Protein AF-0000000081550393 (afdb_homodimer)

Structure (mmCIF, N/CA/C/O backbone):
data_AF-0000000081550393-model_v1
#
loop_
_entity.id
_entity.type
_entity.pdbx_description
1 polymer 'Uncharacterized protein'
#
loop_
_atom_site.group_PDB
_atom_site.id
_atom_site.type_symbol
_atom_site.label_atom_id
_atom_site.label_alt_id
_atom_site.label_comp_id
_atom_site.label_asym_id
_atom_site.label_entity_id
_atom_site.label_seq_id
_atom_site.pdbx_PDB_ins_code
_atom_site.Cartn_x
_atom_site.Cartn_y
_atom_site.Cartn_z
_atom_site.occupancy
_atom_site.B_iso_or_equiv
_atom_site.auth_seq_id
_atom_site.auth_comp_id
_atom_site.auth_asym_id
_atom_site.auth_atom_id
_atom_site.pdbx_PDB_model_num
ATOM 1 N N . MET A 1 1 ? -12.594 13.969 -4.098 1 79.31 1 MET A N 1
ATOM 2 C CA . MET A 1 1 ? -12.297 13.375 -2.797 1 79.31 1 MET A CA 1
ATOM 3 C C . MET A 1 1 ? -10.969 12.625 -2.83 1 79.31 1 MET A C 1
ATOM 5 O O . MET A 1 1 ? -10.695 11.883 -3.773 1 79.31 1 MET A O 1
ATOM 9 N N . TYR A 1 2 ? -10.008 12.852 -1.873 1 85.62 2 TYR A N 1
ATOM 10 C CA . TYR A 1 2 ? -8.758 12.109 -1.771 1 85.62 2 TYR A CA 1
ATOM 11 C C . TYR A 1 2 ? -9.008 10.672 -1.354 1 85.62 2 TYR A C 1
ATOM 13 O O . TYR A 1 2 ? -9.906 10.391 -0.559 1 85.62 2 TYR A O 1
ATOM 21 N N . PRO A 1 3 ? -8.258 9.82 -1.904 1 94.06 3 PRO A N 1
ATOM 22 C CA . PRO A 1 3 ? -8.445 8.414 -1.538 1 94.06 3 PRO A CA 1
ATOM 23 C C . PRO A 1 3 ? -8.266 8.164 -0.043 1 94.06 3 PRO A C 1
ATOM 25 O O . PRO A 1 3 ? -7.402 8.789 0.59 1 94.06 3 PRO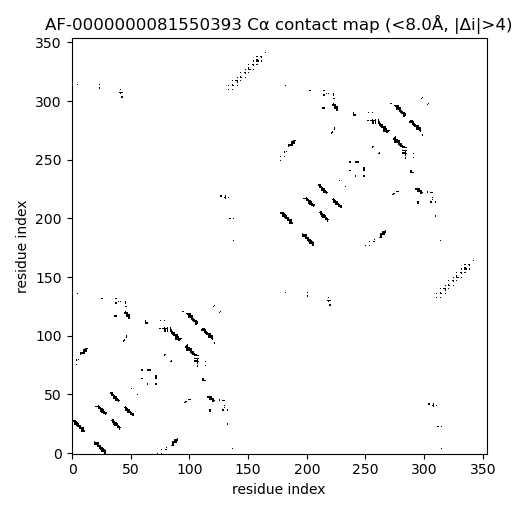 A O 1
ATOM 28 N N . ILE A 1 4 ? -9.094 7.293 0.451 1 96.62 4 ILE A N 1
ATOM 29 C CA . ILE A 1 4 ? -9.047 6.91 1.857 1 96.62 4 ILE A CA 1
ATOM 30 C C . ILE A 1 4 ? -8.742 5.418 1.975 1 96.62 4 ILE A C 1
ATOM 32 O O . ILE A 1 4 ? -9.414 4.59 1.359 1 96.62 4 ILE A O 1
ATOM 36 N N . PHE A 1 5 ? -7.711 5.145 2.742 1 98.06 5 PHE A N 1
ATOM 37 C CA . PHE A 1 5 ? -7.402 3.76 3.084 1 98.06 5 PHE A CA 1
ATOM 38 C C . PHE A 1 5 ? -7.57 3.521 4.578 1 98.06 5 PHE A C 1
ATOM 40 O O . PHE A 1 5 ? -7.219 4.379 5.395 1 98.06 5 PHE A O 1
ATOM 47 N N . GLY A 1 6 ? -8.133 2.418 4.91 1 97.75 6 GLY A N 1
ATOM 48 C CA . GLY A 1 6 ? -8.25 2.059 6.316 1 97.75 6 GLY A CA 1
ATOM 49 C C . GLY A 1 6 ? -8.164 0.563 6.559 1 97.75 6 GLY A C 1
ATOM 50 O O . GLY A 1 6 ? -8.289 -0.232 5.629 1 97.75 6 GLY A O 1
ATOM 51 N N . LYS A 1 7 ? -7.789 0.218 7.719 1 97.44 7 LYS A N 1
ATOM 52 C CA . LYS A 1 7 ? -7.789 -1.166 8.18 1 97.44 7 LYS A CA 1
ATOM 53 C C . LYS A 1 7 ? -8.891 -1.398 9.219 1 97.44 7 LYS A C 1
ATOM 55 O O . LYS A 1 7 ? -9.117 -0.558 10.086 1 97.44 7 LYS A O 1
ATOM 60 N N . VAL A 1 8 ? -9.547 -2.527 9.086 1 96.44 8 VAL A N 1
ATOM 61 C CA . VAL A 1 8 ? -10.672 -2.793 9.977 1 96.44 8 VAL A CA 1
ATOM 62 C C . VAL A 1 8 ? -10.758 -4.289 10.266 1 96.44 8 VAL A C 1
ATOM 64 O O . VAL A 1 8 ? -10.438 -5.113 9.406 1 96.44 8 VAL A O 1
ATOM 67 N N . MET A 1 9 ? -11.078 -4.578 11.5 1 94.19 9 MET A N 1
ATOM 68 C CA . MET A 1 9 ? -11.414 -5.957 11.844 1 94.19 9 MET A CA 1
ATOM 69 C C . MET A 1 9 ? -12.891 -6.238 11.609 1 94.19 9 MET A C 1
ATOM 71 O O . MET A 1 9 ? -13.75 -5.672 12.281 1 94.19 9 MET A O 1
ATOM 75 N N . ALA A 1 10 ? -13.156 -7.094 10.68 1 94.44 10 ALA A N 1
ATOM 76 C CA . ALA A 1 10 ? -14.539 -7.395 10.32 1 94.44 10 ALA A CA 1
ATOM 77 C C . ALA A 1 10 ? -15.219 -8.219 11.406 1 94.44 10 ALA A C 1
ATOM 79 O O . ALA A 1 10 ? -14.555 -8.93 12.164 1 94.44 10 ALA A O 1
ATOM 80 N N . GLU A 1 11 ? -16.484 -8.023 11.469 1 92.75 11 GLU A N 1
ATOM 81 C CA . GLU A 1 11 ? -17.328 -8.82 12.352 1 92.75 11 GLU A CA 1
ATOM 82 C C . GLU A 1 11 ? -18.469 -9.484 11.57 1 92.75 11 GLU A C 1
ATOM 84 O O . GLU A 1 11 ? -18.891 -8.977 10.531 1 92.75 11 GLU A O 1
ATOM 89 N N . TRP A 1 12 ? -18.859 -10.656 12.109 1 92.5 12 TRP A N 1
ATOM 90 C CA . TRP A 1 12 ? -20.031 -11.297 11.547 1 92.5 12 TRP A CA 1
ATOM 91 C C . TRP A 1 12 ? -21.312 -10.719 12.148 1 92.5 12 TRP A C 1
ATOM 93 O O . TRP A 1 12 ? -21.375 -10.43 13.344 1 92.5 12 TRP A O 1
ATOM 103 N N . SER A 1 13 ? -22.234 -10.641 11.234 1 89.56 13 SER A N 1
ATOM 104 C CA . SER A 1 13 ? -23.516 -10.164 11.734 1 89.56 13 SER A CA 1
ATOM 105 C C . SER A 1 13 ? -24.125 -11.148 12.734 1 89.56 13 SER A C 1
ATOM 107 O O . SER A 1 13 ? -24.891 -10.758 13.609 1 89.56 13 SER A O 1
ATOM 109 N N . THR A 1 14 ? -23.812 -12.336 12.43 1 82.75 14 THR A N 1
ATOM 110 C CA . THR A 1 14 ? -24.266 -13.375 13.352 1 82.75 14 THR A CA 1
ATOM 111 C C . THR A 1 14 ? -23.156 -13.75 14.328 1 82.75 14 THR A C 1
ATOM 113 O O . THR A 1 14 ? -21.984 -13.391 14.117 1 82.75 14 THR A O 1
ATOM 116 N N . THR A 1 15 ? -23.328 -14.25 15.484 1 68.12 15 THR A N 1
ATOM 117 C CA . THR A 1 15 ? -22.438 -14.539 16.594 1 68.12 15 THR A CA 1
ATOM 118 C C . THR A 1 15 ? -21.422 -15.617 16.203 1 68.12 15 THR A C 1
ATOM 120 O O . THR A 1 15 ? -21.469 -16.734 16.734 1 68.12 15 THR A O 1
ATOM 123 N N . THR A 1 16 ? -20.969 -15.422 15.062 1 67.31 16 THR A N 1
ATOM 124 C CA . THR A 1 16 ? -19.969 -16.438 14.758 1 67.31 16 THR A CA 1
ATOM 125 C C . THR A 1 16 ? -18.625 -16.109 15.414 1 67.31 16 THR A C 1
ATOM 127 O O . THR A 1 16 ? -18.328 -14.938 15.641 1 67.31 16 THR A O 1
ATOM 130 N N . THR A 1 17 ? -17.969 -17.062 16.031 1 67 17 THR A N 1
ATOM 131 C CA . THR A 1 17 ? -16.703 -16.953 16.75 1 67 17 THR A CA 1
ATOM 132 C C . THR A 1 17 ? -15.531 -17.125 15.797 1 67 17 THR A C 1
ATOM 134 O O . THR A 1 17 ? -14.375 -17.172 16.219 1 67 17 THR A O 1
ATOM 137 N N . THR A 1 18 ? -15.82 -17.188 14.508 1 75.31 18 THR A N 1
ATOM 138 C CA . THR A 1 18 ? -14.695 -17.453 13.625 1 75.31 18 THR A CA 1
ATOM 139 C C . THR A 1 18 ? -13.797 -16.219 13.492 1 75.31 18 THR A C 1
ATOM 141 O O . THR A 1 18 ? -14.273 -15.141 13.148 1 75.31 18 THR A O 1
ATOM 144 N N . PRO A 1 19 ? -12.633 -16.406 13.961 1 80.38 19 PRO A N 1
ATOM 145 C CA . PRO A 1 19 ? -11.711 -15.281 13.797 1 80.38 19 PRO A CA 1
ATOM 146 C C . PRO A 1 19 ? -11.516 -14.891 12.336 1 80.38 19 PRO A C 1
ATOM 148 O O . PRO A 1 19 ? -11.5 -15.758 11.453 1 80.38 19 PRO A O 1
ATOM 151 N N . LEU A 1 20 ? -11.547 -13.586 12.07 1 86.62 20 LEU A N 1
ATOM 152 C CA . LEU A 1 20 ? -11.375 -13.07 10.711 1 86.62 20 LEU A CA 1
ATOM 153 C C . LEU A 1 20 ? -10.078 -12.289 10.586 1 86.62 20 LEU A C 1
ATOM 155 O O . LEU A 1 20 ? -9.672 -11.594 11.523 1 86.62 20 LEU A O 1
ATOM 159 N N . PRO A 1 21 ? -9.398 -12.492 9.438 1 88.75 21 PRO A N 1
ATOM 160 C CA . PRO A 1 21 ? -8.242 -11.633 9.195 1 88.75 21 PRO A CA 1
ATOM 161 C C . PRO A 1 21 ? -8.617 -10.164 9.031 1 88.75 21 PRO A C 1
ATOM 163 O O . PRO A 1 21 ? -9.797 -9.836 8.852 1 88.75 21 PRO A O 1
ATOM 166 N N . PRO A 1 22 ? -7.648 -9.297 9.148 1 94.75 22 PRO A N 1
ATOM 167 C CA . PRO A 1 22 ? -7.938 -7.875 8.945 1 94.75 22 PRO A CA 1
ATOM 168 C C . PRO A 1 22 ? -8.297 -7.543 7.504 1 94.75 22 PRO A C 1
ATOM 170 O O . PRO A 1 22 ? -7.809 -8.195 6.574 1 94.75 22 PRO A O 1
ATOM 173 N N . PHE A 1 23 ? -9.164 -6.57 7.402 1 97.69 23 PHE A N 1
ATOM 174 C CA . PHE A 1 23 ? -9.523 -6.031 6.094 1 97.69 23 PHE A CA 1
ATOM 175 C C . PHE A 1 23 ? -8.875 -4.676 5.871 1 97.69 23 PHE A C 1
ATOM 177 O O . PHE A 1 23 ? -8.656 -3.92 6.82 1 97.69 23 PHE A O 1
ATOM 184 N N . VAL A 1 24 ? -8.57 -4.484 4.621 1 98.62 24 VAL A N 1
ATOM 185 C CA . VAL A 1 24 ? -8.234 -3.135 4.176 1 98.62 24 VAL A CA 1
ATOM 186 C C . VAL A 1 24 ? -9.352 -2.598 3.279 1 98.62 24 VAL A C 1
ATOM 188 O O . VAL A 1 24 ? -9.859 -3.316 2.416 1 98.62 24 VAL A O 1
ATOM 191 N N . PHE A 1 25 ? -9.766 -1.385 3.551 1 98.5 25 PHE A N 1
ATOM 192 C CA . PHE A 1 25 ? -10.758 -0.789 2.656 1 98.5 25 PHE A CA 1
ATOM 193 C C . PHE A 1 25 ? -10.195 0.458 1.984 1 98.5 25 PHE A C 1
ATOM 195 O O . PHE A 1 25 ? -9.273 1.092 2.508 1 98.5 25 PHE A O 1
ATOM 202 N N . HIS A 1 26 ? -10.719 0.682 0.895 1 98.5 26 HIS A N 1
ATOM 203 C CA . HIS A 1 26 ? -10.328 1.791 0.03 1 98.5 26 HIS A CA 1
ATOM 204 C C . HIS A 1 26 ? -11.555 2.5 -0.539 1 98.5 26 HIS A C 1
ATOM 206 O O . HIS A 1 26 ? -12.43 1.861 -1.126 1 98.5 26 HIS A O 1
ATOM 212 N N . VAL A 1 27 ? -11.625 3.82 -0.278 1 97.19 27 VAL A N 1
ATOM 213 C CA . VAL A 1 27 ? -12.719 4.637 -0.788 1 97.19 27 VAL A CA 1
ATOM 214 C C . VAL A 1 27 ? -12.164 5.801 -1.606 1 97.19 27 VAL A C 1
ATOM 216 O O . VAL A 1 27 ? -11.258 6.508 -1.154 1 97.19 27 VAL A O 1
ATOM 219 N N . HIS A 1 28 ? -12.695 5.867 -2.814 1 94.94 28 HIS A N 1
ATOM 220 C CA . HIS A 1 28 ? -12.219 6.98 -3.625 1 94.94 28 HIS A CA 1
ATOM 221 C C . HIS A 1 28 ? -13.289 7.445 -4.605 1 94.94 28 HIS A C 1
ATOM 223 O O . HIS A 1 28 ? -14.172 6.672 -4.98 1 94.94 28 HIS A O 1
ATOM 229 N N . GLY A 1 29 ? -13.164 8.719 -4.918 1 91.69 29 GLY A N 1
ATOM 230 C CA . GLY A 1 29 ? -14.07 9.281 -5.91 1 91.69 29 GLY A CA 1
ATOM 231 C C . GLY A 1 29 ? -13.648 8.984 -7.336 1 91.69 29 GLY A C 1
ATOM 232 O O . GLY A 1 29 ? -12.453 8.898 -7.633 1 91.69 29 GLY A O 1
ATOM 233 N N . HIS A 1 30 ? -14.656 8.742 -8.148 1 83.38 30 HIS A N 1
ATOM 234 C CA . HIS A 1 30 ? -14.406 8.523 -9.562 1 83.38 30 HIS A CA 1
ATOM 235 C C . HIS A 1 30 ? -15.258 9.445 -10.43 1 83.38 30 HIS A C 1
ATOM 237 O O . HIS A 1 30 ? -16.469 9.57 -10.211 1 83.38 30 HIS A O 1
ATOM 243 N N . GLY A 1 31 ? -14.664 10.039 -11.469 1 76.12 31 GLY A N 1
ATOM 244 C CA . GLY A 1 31 ? -15.383 10.836 -12.445 1 76.12 31 GLY A CA 1
ATOM 245 C C . GLY A 1 31 ? -16.156 11.992 -11.836 1 76.12 31 GLY A C 1
ATOM 246 O O . GLY A 1 31 ? -17.188 12.398 -12.359 1 76.12 31 GLY A O 1
ATOM 247 N N . GLY A 1 32 ? -15.805 12.383 -10.758 1 69.5 32 GLY A N 1
ATOM 248 C CA . GLY A 1 32 ? -16.359 13.57 -10.141 1 69.5 32 GLY A CA 1
ATOM 249 C C . GLY A 1 32 ? -17.656 13.312 -9.398 1 69.5 32 GLY A C 1
ATOM 250 O O . GLY A 1 32 ? -18.172 14.188 -8.703 1 69.5 32 GLY A O 1
ATOM 251 N N . THR A 1 33 ? -18.094 12.086 -9.516 1 78.06 33 THR A N 1
ATOM 252 C CA . THR A 1 33 ? -19.422 12 -8.922 1 78.06 33 THR A CA 1
ATOM 253 C C . THR A 1 33 ? -19.609 10.672 -8.195 1 78.06 33 THR A C 1
ATOM 255 O O . THR A 1 33 ? -20.375 10.578 -7.234 1 78.06 33 THR A O 1
ATOM 258 N N . ASP A 1 34 ? -18.953 9.648 -8.656 1 92.25 34 ASP A N 1
ATOM 259 C CA . ASP A 1 34 ? -19.172 8.336 -8.078 1 92.25 34 ASP A CA 1
ATOM 260 C C . ASP A 1 34 ? -18.172 8.039 -6.957 1 92.25 34 ASP A C 1
ATOM 262 O O . ASP A 1 34 ? -17.062 8.57 -6.957 1 92.25 34 ASP A O 1
ATOM 266 N N . LEU A 1 35 ? -18.719 7.297 -6.016 1 95.5 35 LEU A N 1
ATOM 267 C CA . LEU A 1 35 ? -17.859 6.812 -4.934 1 95.5 35 LEU A CA 1
ATOM 268 C C . LEU A 1 35 ? -17.609 5.316 -5.066 1 95.5 35 LEU A C 1
ATOM 270 O O . LEU A 1 35 ? -18.562 4.531 -5.156 1 95.5 35 LEU A O 1
ATOM 274 N N . HIS A 1 36 ? -16.391 4.98 -5.184 1 97.12 36 HIS A N 1
ATOM 275 C CA . HIS A 1 36 ? -16 3.58 -5.262 1 97.12 36 HIS A CA 1
ATOM 276 C C . HIS A 1 36 ? -15.469 3.08 -3.922 1 97.12 36 HIS A C 1
ATOM 278 O O . HIS A 1 36 ? -14.594 3.711 -3.322 1 97.12 36 HIS A O 1
ATOM 284 N N . VAL A 1 37 ? -16 1.958 -3.438 1 98.12 37 VAL A N 1
ATOM 285 C CA . VAL A 1 37 ? -15.633 1.378 -2.152 1 98.12 37 VAL A CA 1
ATOM 286 C C . VAL A 1 37 ? -15.234 -0.083 -2.342 1 98.12 37 VAL A C 1
ATOM 288 O O . VAL A 1 37 ? -15.953 -0.854 -2.979 1 98.12 37 VAL A O 1
ATOM 291 N N . ILE A 1 38 ? -14.109 -0.407 -1.873 1 98.62 38 ILE A N 1
ATOM 292 C CA . ILE A 1 38 ? -13.648 -1.793 -1.877 1 98.62 38 ILE A CA 1
ATOM 293 C C . ILE A 1 38 ? -13.156 -2.178 -0.484 1 98.62 38 ILE A C 1
ATOM 295 O O . ILE A 1 38 ? -12.539 -1.366 0.21 1 98.62 38 ILE A O 1
ATOM 299 N N . ALA A 1 39 ? -13.445 -3.354 0.014 1 98.62 39 ALA A N 1
ATOM 300 C CA . ALA A 1 39 ? -12.914 -3.938 1.239 1 98.62 39 ALA A CA 1
ATOM 301 C C . ALA A 1 39 ? -12.469 -5.379 1.011 1 98.62 39 ALA A C 1
ATOM 303 O O . ALA A 1 39 ? -13.195 -6.172 0.41 1 98.62 39 ALA A O 1
ATOM 304 N N . THR A 1 40 ? -11.289 -5.695 1.449 1 98.31 40 THR A N 1
ATOM 305 C CA . THR A 1 40 ? -10.781 -7.035 1.181 1 98.31 40 THR A CA 1
ATOM 306 C C . THR A 1 40 ? -9.836 -7.492 2.291 1 98.31 40 THR A C 1
ATOM 308 O O . THR A 1 40 ? -9.133 -6.672 2.889 1 98.31 40 THR A O 1
ATOM 311 N N . ASP A 1 41 ? -9.867 -8.727 2.584 1 95.88 41 ASP A N 1
ATOM 312 C CA . ASP A 1 41 ? -8.859 -9.328 3.449 1 95.88 41 ASP A CA 1
ATOM 313 C C . ASP A 1 41 ? -7.695 -9.891 2.633 1 95.88 41 ASP A C 1
ATOM 315 O O . ASP A 1 41 ? -6.785 -10.508 3.184 1 95.88 41 ASP A O 1
ATOM 319 N N . PHE A 1 42 ? -7.711 -9.75 1.293 1 95.75 42 PHE A N 1
ATOM 320 C CA . PHE A 1 42 ? -6.73 -10.188 0.306 1 95.75 42 PHE A CA 1
ATOM 321 C C . PHE A 1 42 ? -6.68 -11.711 0.227 1 95.75 42 PHE A C 1
ATOM 323 O O . PHE A 1 42 ? -5.676 -12.281 -0.201 1 95.75 42 PHE A O 1
ATOM 330 N N . HIS A 1 43 ? -7.656 -12.359 0.664 1 91.06 43 HIS A N 1
ATOM 331 C CA . HIS A 1 43 ? -7.789 -13.812 0.615 1 91.06 43 HIS A CA 1
ATOM 332 C C . HIS A 1 43 ? -9.125 -14.219 0.006 1 91.06 43 HIS A C 1
ATOM 334 O O . HIS A 1 43 ? -9.328 -14.102 -1.205 1 91.06 43 HIS A O 1
ATOM 340 N N . SER A 1 44 ? -10.109 -14.492 0.835 1 89.56 44 SER A N 1
ATOM 341 C CA . SER A 1 44 ? -11.32 -15.117 0.323 1 89.56 44 SER A CA 1
ATOM 342 C C . SER A 1 44 ? -12.477 -14.125 0.27 1 89.56 44 SER A C 1
ATOM 344 O O . SER A 1 44 ? -13.516 -14.406 -0.339 1 89.56 44 SER A O 1
ATOM 346 N N . ASN A 1 45 ? -12.297 -13.031 0.927 1 94.25 45 ASN A N 1
ATOM 347 C CA . ASN A 1 45 ? -13.414 -12.102 1.01 1 94.25 45 ASN A CA 1
ATOM 348 C C . ASN A 1 45 ? -13.055 -10.734 0.436 1 94.25 45 ASN A C 1
ATOM 350 O O . ASN A 1 45 ? -12.18 -10.047 0.967 1 94.25 45 ASN A O 1
ATOM 354 N N . THR A 1 46 ? -13.68 -10.375 -0.625 1 97.19 46 THR A N 1
ATOM 355 C CA . THR A 1 46 ? -13.578 -9.07 -1.267 1 97.19 46 THR A CA 1
ATOM 356 C C . THR A 1 46 ? -14.961 -8.531 -1.612 1 97.19 46 THR A C 1
ATOM 358 O O . THR A 1 46 ? -15.773 -9.234 -2.209 1 97.19 46 THR A O 1
ATOM 361 N N . PHE A 1 47 ? -15.219 -7.316 -1.163 1 98.38 47 PHE A N 1
ATOM 362 C CA . PHE A 1 47 ? -16.516 -6.688 -1.356 1 98.38 47 PHE A CA 1
ATOM 363 C C . PHE A 1 47 ? -16.375 -5.328 -2.027 1 98.38 47 PHE A C 1
ATOM 365 O O . PHE A 1 47 ? -15.352 -4.652 -1.854 1 98.38 47 PHE A O 1
ATOM 372 N N . GLN A 1 48 ? -17.422 -4.965 -2.785 1 98.5 48 GLN A N 1
ATOM 373 C CA . GLN A 1 48 ? -17.328 -3.697 -3.506 1 98.5 48 GLN A CA 1
ATOM 374 C C . GLN A 1 48 ? -18.703 -3.027 -3.602 1 98.5 48 GLN A C 1
ATOM 376 O O . GLN A 1 48 ? -19.734 -3.703 -3.602 1 98.5 48 GLN A O 1
ATOM 381 N N . ALA A 1 49 ? -18.703 -1.753 -3.637 1 97.94 49 ALA A N 1
ATOM 382 C CA . ALA A 1 49 ? -19.859 -0.958 -4.035 1 97.94 49 ALA A CA 1
ATOM 383 C C . ALA A 1 49 ? -19.438 0.25 -4.867 1 97.94 49 ALA A C 1
ATOM 385 O O . ALA A 1 49 ? -18.359 0.814 -4.652 1 97.94 49 ALA A O 1
ATOM 386 N N . ILE A 1 50 ? -20.266 0.507 -5.82 1 96.75 50 ILE A N 1
ATOM 387 C CA . ILE A 1 50 ? -20.156 1.765 -6.551 1 96.75 50 ILE A CA 1
ATOM 388 C C . ILE A 1 50 ? -21.406 2.605 -6.309 1 96.75 50 ILE A C 1
ATOM 390 O O . ILE A 1 50 ? -22.516 2.195 -6.656 1 96.75 50 ILE A O 1
ATOM 394 N N . LYS A 1 51 ? -21.219 3.74 -5.695 1 96.12 51 LYS A N 1
ATOM 395 C CA . LYS A 1 51 ? -22.344 4.637 -5.414 1 96.12 51 LYS A CA 1
ATOM 396 C C . LYS A 1 51 ? -22.359 5.824 -6.375 1 96.12 51 LYS A C 1
ATOM 398 O O . LYS A 1 51 ? -21.453 6.672 -6.328 1 96.12 51 LYS A O 1
ATOM 403 N N . THR A 1 52 ? -23.375 5.824 -7.172 1 94.44 52 THR A N 1
ATOM 404 C CA . THR A 1 52 ? -23.547 6.965 -8.062 1 94.44 52 THR A CA 1
ATOM 405 C C . THR A 1 52 ? -23.922 8.211 -7.277 1 94.44 52 THR A C 1
ATOM 407 O O . THR A 1 52 ? -24.25 8.133 -6.09 1 94.44 52 THR A O 1
ATOM 410 N N . ARG A 1 53 ? -24 9.32 -8.008 1 92.06 53 ARG A N 1
ATOM 411 C CA . ARG A 1 53 ? -24.391 10.57 -7.379 1 92.06 53 ARG A CA 1
ATOM 412 C C . ARG A 1 53 ? -25.812 10.477 -6.82 1 92.06 53 ARG A C 1
ATOM 414 O O . ARG A 1 53 ? -26.078 10.953 -5.719 1 92.06 53 ARG A O 1
ATOM 421 N N . GLN A 1 54 ? -26.703 9.922 -7.582 1 93.88 54 GLN A N 1
ATOM 422 C CA . GLN A 1 54 ? -28.094 9.766 -7.148 1 93.88 54 GLN A CA 1
ATOM 423 C C . GLN A 1 54 ? -28.172 8.938 -5.871 1 93.88 54 GLN A C 1
ATOM 425 O O . GLN A 1 54 ? -28.922 9.281 -4.949 1 93.88 54 GLN A O 1
ATOM 430 N N . LYS A 1 55 ? -27.438 7.871 -5.816 1 94.81 55 LYS A N 1
ATOM 431 C CA . LYS A 1 55 ? -27.438 6.996 -4.645 1 94.81 55 LYS A CA 1
ATOM 432 C C . LYS A 1 55 ? -26.859 7.703 -3.428 1 94.81 55 LYS A C 1
ATOM 434 O O . LYS A 1 55 ? -27.281 7.469 -2.297 1 94.81 55 LYS A O 1
ATOM 439 N N . LEU A 1 56 ? -25.906 8.539 -3.688 1 93.81 56 LEU A N 1
ATOM 440 C CA . LEU A 1 56 ? -25.312 9.312 -2.604 1 93.81 56 LEU A CA 1
ATOM 441 C C . LEU A 1 56 ? -26.281 10.375 -2.104 1 93.81 56 LEU A C 1
ATOM 443 O O . LEU A 1 56 ? -26.344 10.648 -0.903 1 93.81 56 LEU A O 1
ATOM 447 N N . GLU A 1 57 ? -27 10.953 -3.064 1 92.88 57 GLU A N 1
ATOM 448 C CA . GLU A 1 57 ? -28.047 11.898 -2.668 1 92.88 57 GLU A CA 1
ATOM 449 C C . GLU A 1 57 ? -29.109 11.219 -1.826 1 92.88 57 GLU A C 1
ATOM 451 O O . GLU A 1 57 ? -29.594 11.781 -0.836 1 92.88 57 GLU A O 1
ATOM 456 N N . ASP A 1 58 ? -29.5 10.039 -2.225 1 94.75 58 ASP A N 1
ATOM 457 C CA . ASP A 1 58 ? -30.438 9.266 -1.436 1 94.75 58 ASP A CA 1
ATOM 458 C C . ASP A 1 58 ? -29.906 8.984 -0.036 1 94.75 58 ASP A C 1
ATOM 460 O O . ASP A 1 58 ? -30.625 9.102 0.952 1 94.75 58 ASP A O 1
ATOM 464 N N . LEU A 1 59 ? -28.672 8.586 0.043 1 94.62 59 LEU A N 1
ATOM 465 C CA . LEU A 1 59 ? -28.016 8.336 1.328 1 94.62 59 LEU A CA 1
ATOM 466 C C . LEU A 1 59 ? -28.047 9.586 2.201 1 94.62 59 LEU A C 1
ATOM 468 O O . LEU A 1 59 ? -28.344 9.508 3.396 1 94.62 59 LEU A O 1
ATOM 472 N N . ARG A 1 60 ? -27.688 10.68 1.58 1 94.31 60 ARG A N 1
ATOM 473 C CA . ARG A 1 60 ? -27.703 11.961 2.285 1 94.31 60 ARG A CA 1
ATOM 474 C C . ARG A 1 60 ? -29.078 12.227 2.887 1 94.31 60 ARG A C 1
ATOM 476 O O . ARG A 1 60 ? -29.188 12.609 4.055 1 94.31 60 ARG A O 1
ATOM 483 N N . ASP A 1 61 ? -30.125 12.016 2.129 1 94.12 61 ASP A N 1
ATOM 484 C CA . ASP A 1 61 ? -31.5 12.219 2.59 1 94.12 61 ASP A CA 1
ATOM 485 C C . ASP A 1 61 ? -31.828 11.258 3.732 1 94.12 61 ASP A C 1
ATOM 487 O O . ASP A 1 61 ? -32.469 11.656 4.711 1 94.12 61 ASP A O 1
ATOM 491 N N . ASP A 1 62 ? -31.438 10.055 3.676 1 93.44 62 ASP A N 1
ATOM 492 C CA . ASP A 1 62 ? -31.719 9.023 4.66 1 93.44 62 ASP A CA 1
ATOM 493 C C . ASP A 1 62 ? -31.109 9.359 6.016 1 93.44 62 ASP A C 1
ATOM 495 O O . ASP A 1 62 ? -31.734 9.156 7.059 1 93.44 62 ASP A O 1
ATOM 499 N N . ILE A 1 63 ? -29.859 9.781 6.008 1 92.56 63 ILE A N 1
ATOM 500 C CA . ILE A 1 63 ? -29.156 10.031 7.262 1 92.56 63 ILE A CA 1
ATOM 501 C C . ILE A 1 63 ? -29.547 11.398 7.805 1 92.56 63 ILE A C 1
ATOM 503 O O . ILE A 1 63 ? -29.391 11.672 9 1 92.56 63 ILE A O 1
ATOM 507 N N . GLY A 1 64 ? -29.969 12.383 6.949 1 90.62 64 GLY A N 1
ATOM 508 C CA . GLY A 1 64 ? -30.5 13.656 7.391 1 90.62 64 GLY A CA 1
ATOM 509 C C . GLY A 1 64 ? -29.438 14.742 7.508 1 90.62 64 GLY A C 1
ATOM 510 O O . GLY A 1 64 ? -29.484 15.562 8.422 1 90.62 64 GLY A O 1
ATOM 511 N N . ILE A 1 65 ? -28.406 14.586 6.68 1 86.56 65 ILE A N 1
ATOM 512 C CA . ILE A 1 65 ? -27.406 15.656 6.672 1 86.56 65 ILE A CA 1
ATOM 513 C C . ILE A 1 65 ? -27.922 16.844 5.855 1 86.56 65 ILE A C 1
ATOM 515 O O . ILE A 1 65 ? -28.25 16.688 4.676 1 86.56 65 ILE A O 1
ATOM 519 N N . VAL A 1 66 ? -28 17.984 6.633 1 85.62 66 VAL A N 1
ATOM 520 C CA . VAL A 1 66 ? -28.5 19.203 6.012 1 85.62 66 VAL A CA 1
ATOM 521 C C . VAL A 1 66 ? -27.328 20.078 5.586 1 85.62 66 VAL A C 1
ATOM 523 O O . VAL A 1 66 ? -26.25 20.016 6.172 1 85.62 66 VAL A O 1
ATOM 526 N N . GLY A 1 67 ? -27.391 20.656 4.312 1 86.88 67 GLY A N 1
ATOM 527 C CA . GLY A 1 67 ? -26.328 21.547 3.84 1 86.88 67 GLY A CA 1
ATOM 528 C C . GLY A 1 67 ? -25.938 21.281 2.395 1 86.88 67 GLY A C 1
ATOM 529 O O . GLY A 1 67 ? -26.719 20.688 1.639 1 86.88 67 GLY A O 1
ATOM 530 N N . SER A 1 68 ? -24.75 21.797 2.021 1 92.75 68 SER A N 1
ATOM 531 C CA . SER A 1 68 ? -24.281 21.688 0.645 1 92.75 68 SER A CA 1
ATOM 532 C C . SER A 1 68 ? -23.719 20.281 0.362 1 92.75 68 SER A C 1
ATOM 534 O O . SER A 1 68 ? -23.469 19.516 1.289 1 92.75 68 SER A O 1
ATOM 536 N N . TRP A 1 69 ? -23.625 20.016 -0.875 1 91 69 TRP A N 1
ATOM 537 C CA . TRP A 1 69 ? -23.031 18.75 -1.289 1 91 69 TRP A CA 1
ATOM 538 C C . TRP A 1 69 ? -21.609 18.609 -0.746 1 91 69 TRP A C 1
ATOM 540 O O . TRP A 1 69 ? -21.203 17.531 -0.312 1 91 69 TRP A O 1
ATOM 550 N N . SER A 1 70 ? -20.938 19.734 -0.753 1 90.31 70 SER A N 1
ATOM 551 C CA . SER A 1 70 ? -19.562 19.719 -0.265 1 90.31 70 SER A CA 1
ATOM 552 C C . SER A 1 70 ? -19.5 19.359 1.216 1 90.31 70 SER A C 1
ATOM 554 O O . SER A 1 70 ? -18.594 18.656 1.656 1 90.31 70 SER A O 1
ATOM 556 N N . G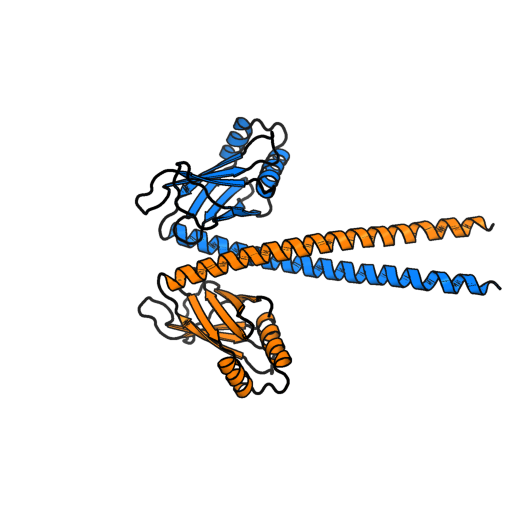LU A 1 71 ? -20.422 19.781 1.921 1 92.06 71 GLU A N 1
ATOM 557 C CA . GLU A 1 71 ? -20.5 19.469 3.344 1 92.06 71 GLU A CA 1
ATOM 558 C C . GLU A 1 71 ? -20.781 17.984 3.566 1 92.06 71 GLU A C 1
ATOM 560 O O . GLU A 1 71 ? -20.281 17.391 4.516 1 92.06 71 GLU A O 1
ATOM 565 N N . PHE A 1 72 ? -21.672 17.5 2.693 1 93.75 72 PHE A N 1
ATOM 566 C CA . PHE A 1 72 ? -22 16.094 2.77 1 93.75 72 PHE A CA 1
ATOM 567 C C . PHE A 1 72 ? -20.766 15.234 2.477 1 93.75 72 PHE A C 1
ATOM 569 O O . PHE A 1 72 ? -20.453 14.305 3.223 1 93.75 72 PHE A O 1
ATOM 576 N N . VAL A 1 73 ? -20.031 15.578 1.474 1 91.31 73 VAL A N 1
ATOM 577 C CA . VAL A 1 73 ? -18.828 14.852 1.096 1 91.31 73 VAL A CA 1
ATOM 578 C C . VAL A 1 73 ? -17.797 14.953 2.217 1 91.31 73 VAL A C 1
ATOM 580 O O . VAL A 1 73 ? -17.125 13.969 2.537 1 91.31 73 VAL A O 1
ATOM 583 N N . ASP A 1 74 ? -17.703 16.078 2.791 1 92.56 74 ASP A N 1
ATOM 584 C CA . ASP A 1 74 ? -16.797 16.266 3.92 1 92.56 74 ASP A CA 1
ATOM 585 C C . ASP A 1 74 ? -17.188 15.367 5.09 1 92.56 74 ASP A C 1
ATOM 587 O O . ASP A 1 74 ? -16.312 14.836 5.785 1 92.56 74 ASP A O 1
ATOM 591 N N . TYR A 1 75 ? -18.438 15.312 5.32 1 94.38 75 TYR A N 1
ATOM 592 C CA . TYR A 1 75 ? -18.906 14.453 6.402 1 94.38 75 TYR A CA 1
ATOM 593 C C . TYR A 1 75 ? -18.516 13 6.152 1 94.38 75 TYR A C 1
ATOM 595 O O . TYR A 1 75 ? -18.047 12.312 7.059 1 94.38 75 TYR A O 1
ATOM 603 N N . ILE A 1 76 ? -18.734 12.516 4.953 1 94.12 76 ILE A N 1
ATOM 604 C CA . ILE A 1 76 ? -18.375 11.148 4.59 1 94.12 76 ILE A CA 1
ATOM 605 C C . ILE A 1 76 ? -16.891 10.93 4.797 1 94.12 76 ILE A C 1
ATOM 607 O O . ILE A 1 76 ? -16.469 9.945 5.418 1 94.12 76 ILE A O 1
ATOM 611 N N . THR A 1 77 ? -16.109 11.844 4.32 1 94.75 77 THR A N 1
ATOM 612 C CA . THR A 1 77 ? -14.656 11.766 4.387 1 94.75 77 THR A CA 1
ATOM 613 C C . THR A 1 77 ? -14.188 11.703 5.84 1 94.75 77 THR A C 1
ATOM 615 O O . THR A 1 77 ? -13.406 10.82 6.207 1 94.75 77 THR A O 1
ATOM 618 N N . THR A 1 78 ? -14.742 12.57 6.609 1 95.69 78 THR A N 1
ATOM 619 C CA . THR A 1 78 ? -14.352 12.641 8.016 1 95.69 78 THR A CA 1
ATOM 620 C C . THR A 1 78 ? -14.789 11.383 8.758 1 95.69 78 THR A C 1
ATOM 622 O O . THR A 1 78 ? -14.078 10.891 9.633 1 95.69 78 THR A O 1
ATOM 625 N N . SER A 1 79 ? -15.945 10.898 8.461 1 96.69 79 SER A N 1
ATOM 626 C CA . SER A 1 79 ? -16.453 9.68 9.078 1 96.69 79 SER A CA 1
ATOM 627 C C . SER A 1 79 ? -15.562 8.484 8.766 1 96.69 79 SER A C 1
ATOM 629 O O . SER A 1 79 ? -15.227 7.699 9.656 1 96.69 79 SER A O 1
ATOM 631 N N . LEU A 1 80 ? -15.133 8.414 7.57 1 96.44 80 LEU A N 1
ATOM 632 C CA . LEU A 1 80 ? -14.336 7.281 7.121 1 96.44 80 LEU A CA 1
ATOM 633 C C . LEU A 1 80 ? -12.914 7.367 7.664 1 96.44 80 LEU A C 1
ATOM 635 O O . LEU A 1 80 ? -12.227 6.348 7.793 1 96.44 80 LEU A O 1
ATOM 639 N N . LYS A 1 81 ? -12.531 8.523 8.039 1 94.44 81 LYS A N 1
ATOM 640 C CA . LYS A 1 81 ? -11.18 8.75 8.547 1 94.44 81 LYS A CA 1
ATOM 641 C C . LYS A 1 81 ? -11.148 8.727 10.07 1 94.44 81 LYS A C 1
ATOM 643 O O . LYS A 1 81 ? -10.078 8.766 10.68 1 94.44 81 LYS A O 1
ATOM 648 N N . SER A 1 82 ? -12.242 8.758 10.812 1 90.06 82 SER A N 1
ATOM 649 C CA . SER A 1 82 ? -12.383 8.945 12.25 1 90.06 82 SER A CA 1
ATOM 650 C C . SER A 1 82 ? -11.773 7.777 13.023 1 90.06 82 SER A C 1
ATOM 652 O O . SER A 1 82 ? -11.438 7.91 14.203 1 90.06 82 SER A O 1
ATOM 654 N N . GLY A 1 83 ? -11.586 6.617 12.477 1 83.94 83 GLY A N 1
ATOM 655 C CA . GLY A 1 83 ? -11.172 5.414 13.18 1 83.94 83 GLY A CA 1
ATOM 656 C C . GLY A 1 83 ? -12.344 4.586 13.68 1 83.94 83 GLY A C 1
ATOM 657 O O . GLY A 1 83 ? -12.156 3.459 14.148 1 83.94 83 GLY A O 1
ATOM 658 N N . ASP A 1 84 ? -13.453 5.207 13.711 1 91.69 84 ASP A N 1
ATOM 659 C CA . ASP A 1 84 ? -14.656 4.473 14.094 1 91.69 84 ASP A CA 1
ATOM 660 C C . ASP A 1 84 ? -15.352 3.879 12.875 1 91.69 84 ASP A C 1
ATOM 662 O O . ASP A 1 84 ? -16.453 4.309 12.5 1 91.69 84 ASP A O 1
ATOM 666 N N . VAL A 1 85 ? -14.789 3.014 12.258 1 97.06 85 VAL A N 1
ATOM 667 C CA . VAL A 1 85 ? -15.289 2.322 11.07 1 97.06 85 VAL A CA 1
ATOM 668 C C . VAL A 1 85 ? -15.43 0.83 11.367 1 97.06 85 VAL A C 1
ATOM 670 O O . VAL A 1 85 ? -14.547 0.227 11.977 1 97.06 85 VAL A O 1
ATOM 673 N N . LYS A 1 86 ? -16.531 0.26 11.008 1 96.19 86 LYS A N 1
ATOM 674 C CA . LYS A 1 86 ? -16.797 -1.163 11.18 1 96.19 86 LYS A CA 1
ATOM 675 C C . LYS A 1 86 ? -17.141 -1.826 9.852 1 96.19 86 LYS A C 1
ATOM 677 O O . LYS A 1 86 ? -17.75 -1.2 8.977 1 96.19 86 LYS A O 1
ATOM 682 N N . LEU A 1 87 ? -16.812 -3.021 9.711 1 97.62 87 LEU A N 1
ATOM 683 C CA . LEU A 1 87 ? -17.203 -3.865 8.586 1 97.62 87 LEU A CA 1
ATOM 684 C C . LEU A 1 87 ? -17.969 -5.09 9.062 1 97.62 87 LEU A C 1
ATOM 686 O O . LEU A 1 87 ? -17.438 -5.918 9.805 1 97.62 87 LEU A O 1
ATOM 690 N N . ILE A 1 88 ? -19.188 -5.184 8.719 1 96.5 88 ILE A N 1
ATOM 691 C CA . ILE A 1 88 ? -20.047 -6.277 9.148 1 96.5 88 ILE A CA 1
ATOM 692 C C . ILE A 1 88 ? -20.328 -7.211 7.977 1 96.5 88 ILE A C 1
ATOM 694 O O . ILE A 1 88 ? -20.906 -6.801 6.973 1 96.5 88 ILE A O 1
ATOM 698 N N . MET A 1 89 ? -19.953 -8.414 8.094 1 94.75 89 MET A N 1
ATOM 699 C CA . MET A 1 89 ? -20.188 -9.414 7.062 1 94.75 89 MET A CA 1
ATOM 700 C C . MET A 1 89 ? -21.516 -10.133 7.309 1 94.75 89 MET A C 1
ATOM 702 O O . MET A 1 89 ? -21.859 -10.445 8.453 1 94.75 89 MET A O 1
ATOM 706 N N . GLU A 1 90 ? -22.219 -10.281 6.238 1 92.94 90 GLU A N 1
ATOM 707 C CA . GLU A 1 90 ? -23.562 -10.844 6.332 1 92.94 90 GLU A CA 1
ATOM 708 C C . GLU A 1 90 ? -23.828 -11.844 5.215 1 92.94 90 GLU A C 1
ATOM 710 O O . GLU A 1 90 ? -23.234 -11.742 4.133 1 92.94 90 GLU A O 1
ATOM 715 N N . GLY A 1 91 ? -24.672 -12.828 5.625 1 90.75 91 GLY A N 1
ATOM 716 C CA . GLY A 1 91 ? -25.125 -13.766 4.613 1 90.75 91 GLY A CA 1
ATOM 717 C C . GLY A 1 91 ? -24.141 -14.891 4.359 1 90.75 91 GLY A C 1
ATOM 718 O O . GLY A 1 91 ? -23.094 -14.953 4.996 1 90.75 91 GLY A O 1
ATOM 719 N N . LEU A 1 92 ? -24.578 -15.867 3.521 1 86.94 92 LEU A N 1
ATOM 720 C CA . LEU A 1 92 ? -23.734 -17 3.145 1 86.94 92 LEU A CA 1
ATOM 721 C C . LEU A 1 92 ? -23.578 -17.078 1.63 1 86.94 92 LEU A C 1
ATOM 723 O O . LEU A 1 92 ? -24.562 -16.969 0.892 1 86.94 92 LEU A O 1
ATOM 727 N N . SER A 1 93 ? -22.344 -17.062 1.242 1 87.56 93 SER A N 1
ATOM 728 C CA . SER A 1 93 ? -22.031 -17.156 -0.181 1 87.56 93 SER A CA 1
ATOM 729 C C . SER A 1 93 ? -21.828 -18.609 -0.614 1 87.56 93 SER A C 1
ATOM 731 O O . SER A 1 93 ? -21.328 -19.422 0.161 1 87.56 93 SER A O 1
ATOM 733 N N . GLU A 1 94 ? -22.156 -18.922 -1.831 1 85.88 94 GLU A N 1
ATOM 734 C CA . GLU A 1 94 ? -21.922 -20.266 -2.377 1 85.88 94 GLU A CA 1
ATOM 735 C C . GLU A 1 94 ? -20.438 -20.578 -2.441 1 85.88 94 GLU A C 1
ATOM 737 O O . GLU A 1 94 ? -20.031 -21.75 -2.334 1 85.88 94 GLU A O 1
ATOM 742 N N . SER A 1 95 ? -19.641 -19.547 -2.65 1 81.19 95 SER A N 1
ATOM 743 C CA . SER A 1 95 ? -18.188 -19.719 -2.781 1 81.19 95 SER A CA 1
ATOM 744 C C . SER A 1 95 ? -17.516 -19.703 -1.418 1 81.19 95 SER A C 1
ATOM 746 O O . SER A 1 95 ? -16.297 -19.859 -1.329 1 81.19 95 SER A O 1
ATOM 748 N N . GLY A 1 96 ? -18.328 -19.594 -0.356 1 81.06 96 GLY A N 1
ATOM 749 C CA . GLY A 1 96 ? -17.766 -19.531 0.983 1 81.06 96 GLY A CA 1
ATOM 750 C C . GLY A 1 96 ? -17.734 -18.125 1.553 1 81.06 96 GLY A C 1
ATOM 751 O O . GLY A 1 96 ? -17.656 -17.141 0.804 1 81.06 96 GLY A O 1
ATOM 752 N N . GLY A 1 97 ? -17.938 -18.094 2.803 1 84.31 97 GLY A N 1
ATOM 753 C CA . GLY A 1 97 ? -17.891 -16.812 3.484 1 84.31 97 GLY A CA 1
ATOM 754 C C . GLY A 1 97 ? -19.188 -16.016 3.338 1 84.31 97 GLY A C 1
ATOM 755 O O . GLY A 1 97 ? -20.25 -16.594 3.119 1 84.31 97 GLY A O 1
ATOM 756 N N . ALA A 1 98 ? -19.094 -14.766 3.479 1 92.56 98 ALA A N 1
ATOM 757 C CA . ALA A 1 98 ? -20.25 -13.875 3.471 1 92.56 98 ALA A CA 1
ATOM 758 C C . ALA A 1 98 ? -20.641 -13.5 2.043 1 92.56 98 ALA A C 1
ATOM 760 O O . ALA A 1 98 ? -19.781 -13.398 1.164 1 92.56 98 ALA A O 1
ATOM 761 N N . SER A 1 99 ? -21.922 -13.344 1.76 1 95.12 99 SER A N 1
ATOM 762 C CA . SER A 1 99 ? -22.406 -12.938 0.443 1 95.12 99 SER A CA 1
ATOM 763 C C . SER A 1 99 ? -22.359 -11.414 0.286 1 95.12 99 SER A C 1
ATOM 765 O O . SER A 1 99 ? -22.422 -10.898 -0.832 1 95.12 99 SER A O 1
ATOM 767 N N . CYS A 1 100 ? -22.312 -10.695 1.394 1 97.12 100 CYS A N 1
ATOM 768 C CA . CYS A 1 100 ? -22.234 -9.242 1.367 1 97.12 100 CYS A CA 1
ATOM 769 C C . CYS A 1 100 ? -21.625 -8.703 2.658 1 97.12 100 CYS A C 1
ATOM 771 O O . CYS A 1 100 ? -21.344 -9.469 3.582 1 97.12 100 CYS A O 1
ATOM 773 N N . ALA A 1 101 ? -21.359 -7.418 2.646 1 97.56 101 ALA A N 1
ATOM 774 C CA . ALA A 1 101 ? -20.844 -6.73 3.826 1 97.56 101 ALA A CA 1
ATOM 775 C C . ALA A 1 101 ? -21.375 -5.301 3.906 1 97.56 101 ALA A C 1
ATOM 777 O O . ALA A 1 101 ? -21.891 -4.77 2.92 1 97.56 101 ALA A O 1
ATOM 778 N N . LYS A 1 102 ? -21.328 -4.758 5.09 1 97.69 102 LYS A N 1
ATOM 779 C CA . LYS A 1 102 ? -21.688 -3.365 5.324 1 97.69 102 LYS A CA 1
ATOM 780 C C . LYS A 1 102 ? -20.547 -2.6 5.977 1 97.69 102 LYS A C 1
ATOM 782 O O . LYS A 1 102 ? -20.016 -3.025 7.004 1 97.69 102 LYS A O 1
ATOM 787 N N . LEU A 1 103 ? -20.141 -1.57 5.34 1 98.25 103 LEU A N 1
ATOM 788 C CA . LEU A 1 103 ? -19.156 -0.656 5.926 1 98.25 103 LEU A CA 1
ATOM 789 C C . LEU A 1 103 ? -19.859 0.475 6.676 1 98.25 103 LEU A C 1
ATOM 791 O O . LEU A 1 103 ? -20.578 1.274 6.07 1 98.25 103 LEU A O 1
ATOM 795 N N . LEU A 1 104 ? -19.672 0.539 7.996 1 97.31 104 LEU A N 1
ATOM 796 C CA . LEU A 1 104 ? -20.281 1.545 8.859 1 97.31 104 LEU A CA 1
ATOM 797 C C . LEU A 1 104 ? -19.234 2.553 9.336 1 97.31 104 LEU A C 1
ATOM 799 O O . LEU A 1 104 ? -18.109 2.178 9.68 1 97.31 104 LEU A O 1
ATOM 803 N N . ALA A 1 105 ? -19.609 3.771 9.297 1 97 105 AL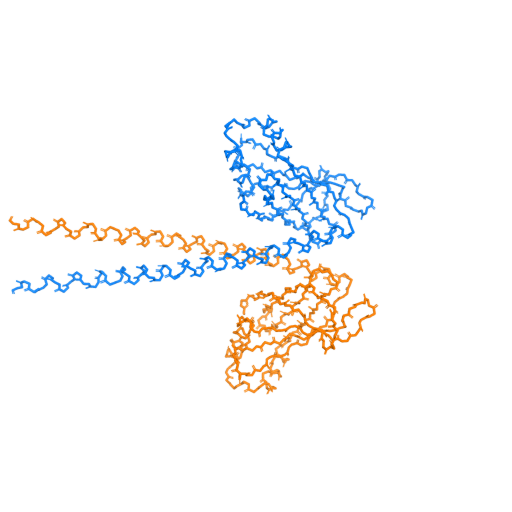A A N 1
ATOM 804 C CA . ALA A 1 105 ? -18.688 4.816 9.742 1 97 105 ALA A CA 1
ATOM 805 C C . ALA A 1 105 ? -19.453 5.969 10.398 1 97 105 ALA A C 1
ATOM 807 O O . ALA A 1 105 ? -20.578 6.262 10.023 1 97 105 ALA A O 1
ATOM 808 N N . GLN A 1 106 ? -18.797 6.574 11.312 1 94.94 106 GLN A N 1
ATOM 809 C CA . GLN A 1 106 ? -19.359 7.734 11.992 1 94.94 106 GLN A CA 1
ATOM 810 C C . GLN A 1 106 ? -18.266 8.711 12.414 1 94.94 106 GLN A C 1
ATOM 812 O O . GLN A 1 106 ? -17.234 8.305 12.961 1 94.94 106 GLN A O 1
ATOM 817 N N . LYS A 1 107 ? -18.562 9.953 12.148 1 93.5 107 LYS A N 1
ATOM 818 C CA . LYS A 1 107 ? -17.594 10.992 12.469 1 93.5 107 LYS A CA 1
ATOM 819 C C . LYS A 1 107 ? -17.312 11.039 13.969 1 93.5 107 LYS A C 1
ATOM 821 O O . LYS A 1 107 ? -16.172 11.211 14.391 1 93.5 107 LYS A O 1
ATOM 826 N N . ALA A 1 108 ? -18.312 10.945 14.789 1 92.81 108 ALA A N 1
ATOM 827 C CA . ALA A 1 108 ? -18.25 10.969 16.25 1 92.81 108 ALA A CA 1
ATOM 828 C C . ALA A 1 108 ? -19.484 10.32 16.875 1 92.81 108 ALA A C 1
ATOM 830 O O . ALA A 1 108 ? -20.5 10.141 16.203 1 92.81 108 ALA A O 1
ATOM 831 N N . LYS A 1 109 ? -19.203 10.008 18.156 1 90.31 109 LYS A N 1
ATOM 832 C CA . LYS A 1 109 ? -20.328 9.422 18.875 1 90.31 109 LYS A CA 1
ATOM 833 C C . LYS A 1 109 ? -21.562 10.328 18.812 1 90.31 109 LYS A C 1
ATOM 835 O O . LYS A 1 109 ? -21.453 11.547 19 1 90.31 109 LYS A O 1
ATOM 840 N N . GLY A 1 110 ? -22.703 9.805 18.547 1 90.12 110 GLY A N 1
ATOM 841 C CA . GLY A 1 110 ? -23.953 10.555 18.531 1 90.12 110 GLY A CA 1
ATOM 842 C C . GLY A 1 110 ? -24.234 11.188 17.172 1 90.12 110 GLY A C 1
ATOM 843 O O . GLY A 1 110 ? -25.328 11.703 16.938 1 90.12 110 GLY A O 1
ATOM 844 N N . MET A 1 111 ? -23.281 11.18 16.25 1 92.69 111 MET A N 1
ATOM 845 C CA . MET A 1 111 ? -23.469 11.75 14.922 1 92.69 111 MET A CA 1
ATOM 846 C C . MET A 1 111 ? -24.078 10.727 13.969 1 92.69 111 MET A C 1
ATOM 848 O O . MET A 1 111 ? -24.047 9.523 14.25 1 92.69 111 MET A O 1
ATOM 852 N N . PRO A 1 112 ? -24.641 11.203 12.922 1 93.81 112 PRO A N 1
ATOM 853 C CA . PRO A 1 112 ? -25.266 10.281 11.977 1 93.81 112 PRO A CA 1
ATOM 854 C C . PRO A 1 112 ? -24.312 9.188 11.492 1 93.81 112 PRO A C 1
ATOM 856 O O . PRO A 1 112 ? -23.141 9.469 11.211 1 93.81 112 PRO A O 1
ATOM 859 N N . ARG A 1 113 ? -24.875 8.016 11.414 1 95.12 113 ARG A N 1
ATOM 860 C CA . ARG A 1 113 ? -24.094 6.859 10.977 1 95.12 113 ARG A CA 1
ATOM 861 C C . ARG A 1 113 ? -24.234 6.648 9.469 1 95.12 113 ARG A C 1
ATOM 863 O O . ARG A 1 113 ? -25.344 6.664 8.93 1 95.12 113 ARG A O 1
ATOM 870 N N . ILE A 1 114 ? -23.141 6.473 8.781 1 96.06 114 ILE A N 1
ATOM 871 C CA . ILE A 1 114 ? -23.094 6.117 7.371 1 96.06 114 ILE A CA 1
ATOM 872 C C . ILE A 1 114 ? -23.016 4.602 7.219 1 96.06 114 ILE A C 1
ATOM 874 O O . ILE A 1 114 ? -22.25 3.938 7.922 1 96.06 114 ILE A O 1
ATOM 878 N N . SER A 1 115 ? -23.844 4.105 6.344 1 96.44 115 SER A N 1
ATOM 879 C CA . SER A 1 115 ? -23.844 2.674 6.047 1 96.44 115 SER A CA 1
ATOM 880 C C . SER A 1 115 ? -23.734 2.42 4.551 1 96.44 115 SER A C 1
ATOM 882 O O . SER A 1 115 ? -24.609 2.828 3.779 1 96.44 115 SER A O 1
ATOM 884 N N . LEU A 1 116 ? -22.703 1.762 4.113 1 97.31 116 LEU A N 1
ATOM 885 C CA . LEU A 1 116 ? -22.5 1.405 2.713 1 97.31 116 LEU A CA 1
ATOM 886 C C . LEU A 1 116 ? -22.562 -0.106 2.52 1 97.31 116 LEU A C 1
ATOM 888 O O . LEU A 1 116 ? -21.75 -0.844 3.064 1 97.31 116 LEU A O 1
ATOM 892 N N . SER A 1 117 ? -23.516 -0.555 1.783 1 97.38 117 SER A N 1
ATOM 893 C CA . SER A 1 117 ? -23.656 -1.976 1.478 1 97.38 117 SER A CA 1
ATOM 894 C C . SER A 1 117 ? -22.75 -2.389 0.329 1 97.38 117 SER A C 1
ATOM 896 O O . SER A 1 117 ? -22.766 -1.776 -0.74 1 97.38 117 SER A O 1
ATOM 898 N N . LEU A 1 118 ? -22.016 -3.434 0.559 1 98.56 118 LEU A N 1
ATOM 899 C CA . LEU A 1 118 ? -21.047 -3.916 -0.425 1 98.56 118 LEU A CA 1
ATOM 900 C C . LEU A 1 118 ? -21.391 -5.332 -0.875 1 98.56 118 LEU A C 1
ATOM 902 O O . LEU A 1 118 ? -21.797 -6.168 -0.058 1 98.56 118 LEU A O 1
ATOM 906 N N . GLY A 1 119 ? -21.219 -5.562 -2.119 1 97.69 119 GLY A N 1
ATOM 907 C CA . GLY A 1 119 ? -21.453 -6.895 -2.656 1 97.69 119 GLY A CA 1
ATOM 908 C C . GLY A 1 119 ? -20.188 -7.711 -2.781 1 97.69 119 GLY A C 1
ATOM 909 O O . GLY A 1 119 ? -19.109 -7.16 -3.025 1 97.69 119 GLY A O 1
ATOM 910 N N . LYS A 1 120 ? -20.359 -9.008 -2.723 1 97.06 120 LYS A N 1
ATOM 911 C CA . LYS A 1 120 ? -19.219 -9.898 -2.795 1 97.06 120 LYS A CA 1
ATOM 912 C C . LYS A 1 120 ? -18.688 -10.016 -4.227 1 97.06 120 LYS A C 1
ATOM 914 O O . LYS A 1 120 ? -19.484 -10.125 -5.168 1 97.06 120 LYS A O 1
ATOM 919 N N . LEU A 1 121 ? -17.453 -9.828 -4.395 1 97.12 121 LEU A N 1
ATOM 920 C CA . LEU A 1 121 ? -16.781 -10.156 -5.652 1 97.12 121 LEU A CA 1
ATOM 921 C C . LEU A 1 121 ? -16.219 -11.57 -5.613 1 97.12 121 LEU A C 1
ATOM 923 O O . LEU A 1 121 ? -15.758 -12.031 -4.57 1 97.12 121 LEU A O 1
ATOM 927 N N . VAL A 1 122 ? -16.281 -12.273 -6.75 1 94.44 122 VAL A N 1
ATOM 928 C CA . VAL A 1 122 ? -15.773 -13.641 -6.777 1 94.44 122 VAL A CA 1
ATOM 929 C C . VAL A 1 122 ? -14.828 -13.828 -7.961 1 94.44 122 VAL A C 1
ATOM 931 O O . VAL A 1 122 ? -14.844 -13.031 -8.906 1 94.44 122 VAL A O 1
ATOM 934 N N . ASP A 1 123 ? -13.969 -14.758 -7.832 1 91.38 123 ASP A N 1
ATOM 935 C CA . ASP A 1 123 ? -13.102 -15.234 -8.906 1 91.38 123 ASP A CA 1
ATOM 936 C C . ASP A 1 123 ? -12.289 -14.094 -9.508 1 91.38 123 ASP A C 1
ATOM 938 O O . ASP A 1 123 ? -11.609 -13.359 -8.789 1 91.38 123 ASP A O 1
ATOM 942 N N . VAL A 1 124 ? -12.414 -13.898 -10.781 1 92.62 124 VAL A N 1
ATOM 943 C CA . VAL A 1 124 ? -11.547 -12.969 -11.508 1 92.62 124 VAL A CA 1
ATOM 944 C C . VAL A 1 124 ? -11.82 -11.539 -11.047 1 92.62 124 VAL A C 1
ATOM 946 O O . VAL A 1 124 ? -10.891 -10.75 -10.891 1 92.62 124 VAL A O 1
ATOM 949 N N . ALA A 1 125 ? -13.039 -11.242 -10.836 1 95.88 125 ALA A N 1
ATOM 950 C CA . ALA A 1 125 ? -13.383 -9.891 -10.383 1 95.88 125 ALA A CA 1
ATOM 951 C C . ALA A 1 125 ? -12.742 -9.594 -9.031 1 95.88 125 ALA A C 1
ATOM 953 O O . ALA A 1 125 ? -12.258 -8.484 -8.805 1 95.88 125 ALA A O 1
ATOM 954 N N . ALA A 1 126 ? -12.812 -10.57 -8.125 1 95.69 126 ALA A N 1
ATOM 955 C CA . ALA A 1 126 ? -12.195 -10.398 -6.809 1 95.69 126 ALA A CA 1
ATOM 956 C C . ALA A 1 126 ? -10.688 -10.219 -6.93 1 95.69 126 ALA A C 1
ATOM 958 O O . ALA A 1 126 ? -10.109 -9.344 -6.277 1 95.69 126 ALA A O 1
ATOM 959 N N . ARG A 1 127 ? -10.07 -10.984 -7.742 1 93.88 127 ARG A N 1
ATOM 960 C CA . ARG A 1 127 ? -8.625 -10.906 -7.93 1 93.88 127 ARG A CA 1
ATOM 961 C C . ARG A 1 127 ? -8.227 -9.555 -8.508 1 93.88 127 ARG A C 1
ATOM 963 O O . ARG A 1 127 ? -7.246 -8.953 -8.062 1 93.88 127 ARG A O 1
ATOM 970 N N . GLU A 1 128 ? -8.984 -9.078 -9.461 1 96 128 GLU A N 1
ATOM 971 C CA . GLU A 1 128 ? -8.719 -7.781 -10.07 1 96 128 GLU A CA 1
ATOM 972 C C . GLU A 1 128 ? -8.859 -6.652 -9.055 1 96 128 GLU A C 1
ATOM 974 O O . GLU A 1 128 ? -8.055 -5.723 -9.031 1 96 128 GLU A O 1
ATOM 979 N N . ALA A 1 129 ? -9.836 -6.766 -8.273 1 97.19 129 ALA A N 1
ATOM 980 C CA . ALA A 1 129 ? -10.07 -5.746 -7.254 1 97.19 129 ALA A CA 1
ATOM 981 C C . ALA A 1 129 ? -8.922 -5.707 -6.246 1 97.19 129 ALA A C 1
ATOM 983 O O . ALA A 1 129 ? -8.461 -4.633 -5.863 1 97.19 129 ALA A O 1
ATOM 984 N N . MET A 1 130 ? -8.477 -6.863 -5.816 1 97.44 130 MET A N 1
ATOM 985 C CA . MET A 1 130 ? -7.363 -6.941 -4.875 1 97.44 130 MET A CA 1
ATOM 986 C C . MET A 1 130 ? -6.09 -6.375 -5.496 1 97.44 130 MET A C 1
ATOM 988 O O . MET A 1 130 ? -5.355 -5.629 -4.84 1 97.44 130 MET A O 1
ATOM 992 N N . ALA A 1 131 ? -5.883 -6.719 -6.734 1 96.62 131 ALA A N 1
ATOM 993 C CA . ALA A 1 131 ? -4.707 -6.223 -7.445 1 96.62 131 ALA A CA 1
ATOM 994 C C . ALA A 1 131 ? -4.742 -4.703 -7.57 1 96.62 131 ALA A C 1
ATOM 996 O O . ALA A 1 131 ? -3.752 -4.027 -7.273 1 96.62 131 ALA A O 1
ATOM 997 N N . ASN A 1 132 ? -5.852 -4.223 -7.945 1 96.19 132 ASN A N 1
ATOM 998 C CA . ASN A 1 132 ? -6.008 -2.781 -8.117 1 96.19 132 ASN A CA 1
ATOM 999 C C . ASN A 1 132 ? -5.812 -2.035 -6.801 1 96.19 132 ASN A C 1
ATOM 1001 O O . ASN A 1 132 ? -5.16 -0.992 -6.766 1 96.19 132 ASN A O 1
ATOM 1005 N N . LEU A 1 133 ? -6.375 -2.58 -5.777 1 97.94 133 LEU A N 1
ATOM 1006 C CA . LEU A 1 133 ? -6.219 -1.948 -4.473 1 97.94 133 LEU A CA 1
ATOM 1007 C C . LEU A 1 133 ? -4.75 -1.905 -4.062 1 97.94 133 LEU A C 1
ATOM 1009 O O . LEU A 1 133 ? -4.273 -0.892 -3.543 1 97.94 133 LEU A O 1
ATOM 1013 N N . SER A 1 134 ? -4.012 -2.938 -4.305 1 98.12 134 SER A N 1
ATOM 1014 C CA . SER A 1 134 ? -2.596 -3.004 -3.957 1 98.12 134 SER A CA 1
ATOM 1015 C C . SER A 1 134 ? -1.784 -1.981 -4.742 1 98.12 134 SER A C 1
ATOM 1017 O O . SER A 1 134 ? -0.912 -1.312 -4.188 1 98.12 134 SER A O 1
ATOM 1019 N N . LEU A 1 135 ? -2.113 -1.873 -5.977 1 97.44 135 LEU A N 1
ATOM 1020 C CA . LEU A 1 135 ? -1.408 -0.905 -6.812 1 97.44 135 LEU A CA 1
ATOM 1021 C C . LEU A 1 135 ? -1.731 0.522 -6.379 1 97.44 135 LEU A C 1
ATOM 1023 O O . LEU A 1 135 ? -0.863 1.396 -6.414 1 97.44 135 LEU A O 1
ATOM 1027 N N . GLU A 1 136 ? -2.936 0.727 -6.016 1 97.19 136 GLU A N 1
ATOM 1028 C CA . GLU A 1 136 ? -3.311 2.045 -5.508 1 97.19 136 GLU A CA 1
ATOM 1029 C C . GLU A 1 136 ? -2.6 2.354 -4.191 1 97.19 136 GLU A C 1
ATOM 1031 O O . GLU A 1 136 ? -2.203 3.494 -3.949 1 97.19 136 GLU A O 1
ATOM 1036 N N . LEU A 1 137 ? -2.502 1.363 -3.307 1 98.31 137 LEU A N 1
ATOM 1037 C CA . LEU A 1 137 ? -1.736 1.523 -2.076 1 98.31 137 LEU A CA 1
ATOM 1038 C C . LEU A 1 137 ? -0.306 1.957 -2.379 1 98.31 137 LEU A C 1
ATOM 1040 O O . LEU A 1 137 ? 0.209 2.889 -1.757 1 98.31 137 LEU A O 1
ATOM 1044 N N . TYR A 1 138 ? 0.268 1.303 -3.326 1 98.19 138 TYR A N 1
ATOM 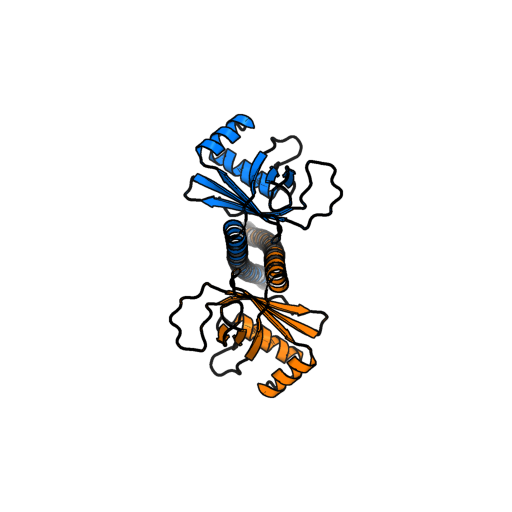1045 C CA . TYR A 1 138 ? 1.645 1.629 -3.684 1 98.19 138 TYR A CA 1
ATOM 1046 C C . TYR A 1 138 ? 1.751 3.062 -4.188 1 98.19 138 TYR A C 1
ATOM 1048 O O . TYR A 1 138 ? 2.66 3.799 -3.797 1 98.19 138 TYR A O 1
ATOM 1056 N N . LYS A 1 139 ? 0.867 3.383 -5.074 1 97.69 139 LYS A N 1
ATOM 1057 C CA . LYS A 1 139 ? 0.853 4.734 -5.625 1 97.69 139 LYS A CA 1
ATOM 1058 C C . LYS A 1 139 ? 0.726 5.777 -4.52 1 97.69 139 LYS A C 1
ATOM 1060 O O . LYS A 1 139 ? 1.454 6.773 -4.512 1 97.69 139 LYS A O 1
ATOM 1065 N N . GLU A 1 140 ? -0.211 5.578 -3.639 1 97.62 140 GLU A N 1
ATOM 1066 C CA . GLU A 1 140 ? -0.417 6.512 -2.535 1 97.62 140 GLU A CA 1
ATOM 1067 C C . GLU A 1 140 ? 0.82 6.598 -1.646 1 97.62 140 GLU A C 1
ATOM 1069 O O . GLU A 1 140 ? 1.207 7.688 -1.216 1 97.62 140 GLU A O 1
ATOM 1074 N N . LEU A 1 141 ? 1.42 5.465 -1.357 1 98 141 LEU A N 1
ATOM 1075 C CA . LEU A 1 141 ? 2.641 5.441 -0.557 1 98 141 LEU A CA 1
ATOM 1076 C C . LEU A 1 141 ? 3.709 6.344 -1.17 1 98 141 LEU A C 1
ATOM 1078 O O . LEU A 1 141 ? 4.312 7.16 -0.472 1 98 141 LEU A O 1
ATOM 1082 N N . LYS A 1 142 ? 3.883 6.164 -2.461 1 97 142 LYS A N 1
ATOM 1083 C CA . LYS A 1 142 ? 4.914 6.953 -3.133 1 97 142 LYS A CA 1
ATOM 1084 C C . LYS A 1 142 ? 4.574 8.438 -3.105 1 97 142 LYS A C 1
ATOM 1086 O O . LYS A 1 142 ? 5.461 9.281 -2.955 1 97 142 LYS A O 1
ATOM 1091 N N . GLU A 1 143 ? 3.346 8.742 -3.229 1 97.19 143 GLU A N 1
ATOM 1092 C CA . GLU A 1 143 ? 2.916 10.133 -3.174 1 97.19 143 GLU A CA 1
ATOM 1093 C C . GLU A 1 143 ? 3.17 10.734 -1.795 1 97.19 143 GLU A C 1
ATOM 1095 O O . GLU A 1 143 ? 3.676 11.859 -1.686 1 97.19 143 GLU A O 1
ATOM 1100 N N . VAL A 1 144 ? 2.816 10.016 -0.791 1 97.69 144 VAL A N 1
ATOM 1101 C CA . VAL A 1 144 ? 2.998 10.516 0.567 1 97.69 144 VAL A CA 1
ATOM 1102 C C . VAL A 1 144 ? 4.488 10.625 0.883 1 97.69 144 VAL A C 1
ATOM 1104 O O . VAL A 1 144 ? 4.918 11.562 1.562 1 97.69 144 VAL A O 1
ATOM 1107 N N . GLN A 1 145 ? 5.281 9.672 0.43 1 97.25 145 GLN A N 1
ATOM 1108 C CA . GLN A 1 145 ? 6.73 9.75 0.603 1 97.25 145 GLN A CA 1
ATOM 1109 C C . GLN A 1 145 ? 7.293 11.008 -0.042 1 97.25 145 GLN A C 1
ATOM 1111 O O . GLN A 1 145 ? 8.172 11.664 0.528 1 97.25 145 GLN A O 1
ATOM 1116 N N . SER A 1 146 ? 6.824 11.312 -1.188 1 97.31 146 SER A N 1
ATOM 1117 C CA . SER A 1 146 ? 7.254 12.523 -1.878 1 97.31 146 SER A CA 1
ATOM 1118 C C . SER A 1 146 ? 6.875 13.773 -1.089 1 97.31 146 SER A C 1
ATOM 1120 O O . SER A 1 146 ? 7.676 14.703 -0.963 1 97.31 146 SER A O 1
ATOM 1122 N N . SER A 1 147 ? 5.676 13.812 -0.598 1 97.19 147 SER A N 1
ATOM 1123 C CA . SER A 1 147 ? 5.223 14.93 0.226 1 97.19 147 SER A CA 1
ATOM 1124 C C . SER A 1 147 ? 6.082 15.078 1.477 1 97.19 147 SER A C 1
ATOM 1126 O O . SER A 1 147 ? 6.406 16.203 1.884 1 97.19 147 SER A O 1
ATOM 1128 N N . LEU A 1 148 ? 6.418 13.984 2.082 1 97.81 148 LEU A N 1
ATOM 1129 C CA . LEU A 1 148 ? 7.266 14.008 3.273 1 97.81 148 LEU A CA 1
ATOM 1130 C C . LEU A 1 148 ? 8.633 14.594 2.955 1 97.81 148 LEU A C 1
ATOM 1132 O O . LEU A 1 148 ? 9.148 15.43 3.709 1 97.81 148 LEU A O 1
ATOM 1136 N N . THR A 1 149 ? 9.188 14.164 1.871 1 97.44 149 THR A N 1
ATOM 1137 C CA . THR A 1 149 ? 10.484 14.68 1.455 1 97.44 149 THR A CA 1
ATOM 1138 C C . THR A 1 149 ? 10.438 16.188 1.268 1 97.44 149 THR A C 1
ATOM 1140 O O . THR A 1 149 ? 11.336 16.906 1.721 1 97.44 149 THR A O 1
ATOM 1143 N N . LYS A 1 150 ? 9.461 16.719 0.641 1 97.5 150 LYS A N 1
ATOM 1144 C CA . LYS A 1 150 ? 9.289 18.156 0.447 1 97.5 150 LYS A CA 1
ATOM 1145 C C . LYS A 1 150 ? 9.156 18.875 1.784 1 97.5 150 LYS A C 1
ATOM 1147 O O . LYS A 1 150 ? 9.758 19.938 1.986 1 97.5 150 LYS A O 1
ATOM 1152 N N . GLU A 1 151 ? 8.352 18.266 2.617 1 97.38 151 GLU A N 1
ATOM 1153 C CA . GLU A 1 151 ? 8.148 18.859 3.932 1 97.38 151 GLU A CA 1
ATOM 1154 C C . GLU A 1 151 ? 9.445 18.906 4.734 1 97.38 151 GLU A C 1
ATOM 1156 O O . GLU A 1 151 ? 9.727 19.891 5.422 1 97.38 151 GLU A O 1
ATOM 1161 N N . GLN A 1 152 ? 10.227 17.859 4.625 1 97.56 152 GLN A N 1
ATOM 1162 C CA . GLN A 1 152 ? 11.5 17.797 5.324 1 97.56 152 GLN A CA 1
ATOM 1163 C C . GLN A 1 152 ? 12.461 18.859 4.801 1 97.56 152 GLN A C 1
ATOM 1165 O O . GLN A 1 152 ? 13.203 19.469 5.574 1 97.56 152 GLN A O 1
ATOM 1170 N N . GLU A 1 153 ? 12.461 19.094 3.566 1 96.75 153 GLU A N 1
ATOM 1171 C CA . GLU A 1 153 ? 13.281 20.156 2.979 1 96.75 153 GLU A CA 1
ATOM 1172 C C . GLU A 1 153 ? 12.852 21.531 3.48 1 96.75 153 GLU A C 1
ATOM 1174 O O . GLU A 1 153 ? 13.688 22.375 3.795 1 96.75 153 GLU A O 1
ATOM 1179 N N . SER A 1 154 ? 11.602 21.766 3.529 1 95.25 154 SER A N 1
ATOM 1180 C CA . SER A 1 154 ? 11.062 23.016 4.051 1 95.25 154 SER A CA 1
ATOM 1181 C C . SER A 1 154 ? 11.484 23.234 5.504 1 95.25 154 SER A C 1
ATOM 1183 O O . SER A 1 154 ? 11.898 24.328 5.879 1 95.25 154 SER A O 1
ATOM 1185 N N . THR A 1 155 ? 11.367 22.156 6.27 1 95.88 155 THR A N 1
ATOM 1186 C CA . THR A 1 155 ? 11.75 22.219 7.676 1 95.88 155 THR A CA 1
ATOM 1187 C C . THR A 1 155 ? 13.234 22.547 7.82 1 95.88 155 THR A C 1
ATOM 1189 O O . THR A 1 155 ? 13.617 23.344 8.672 1 95.88 155 THR A O 1
ATOM 1192 N N . TYR A 1 156 ? 13.992 21.922 7.016 1 95.19 156 TYR A N 1
ATOM 1193 C CA . TYR A 1 156 ? 15.43 22.172 7.031 1 95.19 156 TYR A CA 1
ATOM 1194 C C . TYR A 1 156 ? 15.742 23.625 6.734 1 95.19 156 TYR A C 1
ATOM 1196 O O . TYR A 1 156 ? 16.547 24.25 7.438 1 95.19 156 TYR A O 1
ATOM 1204 N N . GLN A 1 157 ? 15.094 24.266 5.758 1 94.19 157 GLN A N 1
ATOM 1205 C CA . GLN A 1 157 ? 15.312 25.656 5.375 1 94.19 157 GLN A CA 1
ATOM 1206 C C . GLN A 1 157 ? 14.867 26.609 6.488 1 94.19 157 GLN A C 1
ATOM 1208 O O . GLN A 1 157 ? 15.547 27.594 6.773 1 94.19 157 GLN A O 1
ATOM 1213 N N . LEU A 1 158 ? 13.812 26.266 7.09 1 93.25 158 LEU A N 1
ATOM 1214 C CA . LEU A 1 158 ? 13.312 27.078 8.188 1 93.25 158 LEU A CA 1
ATOM 1215 C C . LEU A 1 158 ? 14.258 27.031 9.383 1 93.25 158 LEU A C 1
ATOM 1217 O O . LEU A 1 158 ? 14.469 28.047 10.055 1 93.25 158 LEU A O 1
ATOM 1221 N N . THR A 1 159 ? 14.773 25.875 9.594 1 93.62 159 THR A N 1
ATOM 1222 C CA . THR A 1 159 ? 15.727 25.719 10.688 1 93.62 159 THR A CA 1
ATOM 1223 C C . THR A 1 159 ? 16.969 26.562 10.445 1 93.62 159 THR A C 1
ATOM 1225 O O . THR A 1 159 ? 17.5 27.172 11.375 1 93.62 159 THR A O 1
ATOM 1228 N N . LYS A 1 160 ? 17.391 26.625 9.242 1 91 160 LYS A N 1
ATOM 1229 C CA . LYS A 1 160 ? 18.547 27.453 8.906 1 91 160 LYS A CA 1
ATOM 1230 C C . LYS A 1 160 ? 18.266 28.922 9.188 1 91 160 LYS A C 1
ATOM 1232 O O . LYS A 1 160 ? 19.125 29.641 9.695 1 91 160 LYS A O 1
ATOM 1237 N N . VAL A 1 161 ? 17.109 29.328 8.867 1 88.12 161 VAL A N 1
ATOM 1238 C CA . VAL A 1 161 ? 16.719 30.703 9.086 1 88.12 161 VAL A CA 1
ATOM 1239 C C . VAL A 1 161 ? 16.688 31.016 10.586 1 88.12 161 VAL A C 1
ATOM 1241 O O . VAL A 1 161 ? 17.188 32.062 11.023 1 88.12 161 VAL A O 1
ATOM 1244 N N . VAL A 1 162 ? 16.172 30.172 11.375 1 88.25 162 VAL A N 1
ATOM 1245 C CA . VAL A 1 162 ? 16.031 30.375 12.812 1 88.25 162 VAL A CA 1
ATOM 1246 C C . VAL A 1 162 ? 17.406 30.406 13.469 1 88.25 162 VAL A C 1
ATOM 1248 O O . VAL A 1 162 ? 17.672 31.266 14.32 1 88.25 162 VAL A O 1
ATOM 1251 N N . VAL A 1 163 ? 18.234 29.578 13.023 1 86.75 163 VAL A N 1
ATOM 1252 C CA . VAL A 1 163 ? 19.578 29.516 13.602 1 86.75 163 VAL A CA 1
ATOM 1253 C C . VAL A 1 163 ? 20.375 30.766 13.203 1 86.75 163 VAL A C 1
ATOM 1255 O O . VAL A 1 163 ? 21.109 31.328 14.016 1 86.75 163 VAL A O 1
ATOM 1258 N N . ALA A 1 164 ? 20.234 31.25 11.984 1 83.88 164 ALA A N 1
ATOM 1259 C CA . ALA A 1 164 ? 20.938 32.438 11.508 1 83.88 164 ALA A CA 1
ATOM 1260 C C . ALA A 1 164 ? 20.469 33.688 12.266 1 83.88 164 ALA A C 1
ATOM 1262 O O . ALA A 1 164 ? 21.281 34.594 12.555 1 83.88 164 ALA A O 1
ATOM 1263 N N . GLU A 1 165 ? 19.328 33.844 12.688 1 77.19 165 GLU A N 1
ATOM 1264 C CA . GLU A 1 165 ? 18.766 35 13.375 1 77.19 165 GLU A CA 1
ATOM 1265 C C . GLU A 1 165 ? 19.125 35 14.859 1 77.19 165 GLU A C 1
ATOM 1267 O O . GLU A 1 165 ? 19.203 36.062 15.5 1 77.19 165 GLU A O 1
ATOM 1272 N N . GLN A 1 166 ? 19.25 33.875 15.406 1 73.44 166 GLN A N 1
ATOM 1273 C CA . GLN A 1 166 ? 19.641 33.75 16.812 1 73.44 166 GLN A CA 1
ATOM 1274 C C . GLN A 1 166 ? 21.125 34.062 17 1 73.44 166 GLN A C 1
ATOM 1276 O O . GLN A 1 166 ? 21.531 34.531 18.062 1 73.44 166 GLN A O 1
ATOM 1281 N N . VAL A 1 167 ? 22 33.906 16.141 1 65.25 167 VAL A N 1
ATOM 1282 C CA . VAL A 1 167 ? 23.422 34.188 16.234 1 65.25 167 VAL A CA 1
ATOM 1283 C C . VAL A 1 167 ? 23.672 35.656 15.953 1 65.25 167 VAL A C 1
ATOM 1285 O O . VAL A 1 167 ? 24.531 36.281 16.578 1 65.25 167 VAL A O 1
ATOM 1288 N N . PHE A 1 168 ? 23.031 36.406 15.203 1 58.47 168 PHE A N 1
ATOM 1289 C CA . PHE A 1 168 ? 23.312 37.812 14.891 1 58.47 168 PHE A CA 1
ATOM 1290 C C . PHE A 1 168 ? 22.75 38.719 15.969 1 58.47 168 PHE A C 1
ATOM 1292 O O . PHE A 1 168 ? 23.078 39.906 16.016 1 58.47 168 PHE A O 1
ATOM 1299 N N . PRO A 1 169 ? 21.859 38.562 16.828 1 52.19 169 PRO A N 1
ATOM 1300 C CA . PRO A 1 169 ? 21.578 39.656 17.75 1 52.19 169 PRO A CA 1
ATOM 1301 C C . PRO A 1 169 ? 22.781 40.062 18.594 1 52.19 169 PRO A C 1
ATOM 1303 O O . PRO A 1 169 ? 22.906 41.219 19 1 52.19 169 PRO A O 1
ATOM 1306 N N . LEU A 1 170 ? 23.578 39.188 18.969 1 50.09 170 LEU A N 1
ATOM 1307 C CA . LEU A 1 170 ? 24.562 39.469 20 1 50.09 170 LEU A CA 1
ATOM 1308 C C . LEU A 1 170 ? 25.672 40.375 19.453 1 50.09 170 LEU A C 1
ATOM 1310 O O . LEU A 1 170 ? 26.297 41.125 20.188 1 50.09 170 LEU A O 1
ATOM 1314 N N . THR A 1 171 ? 26.062 40.281 18.234 1 48.53 171 THR A N 1
ATOM 1315 C CA . THR A 1 171 ? 27.25 41.062 17.828 1 48.53 171 THR A CA 1
ATOM 1316 C C . THR A 1 171 ? 26.891 42.5 17.547 1 48.53 171 THR A C 1
ATOM 1318 O O . THR A 1 171 ? 27.734 43.375 17.609 1 48.53 171 THR A O 1
ATOM 1321 N N . ALA A 1 172 ? 25.703 42.906 17.219 1 49.19 172 ALA A N 1
ATOM 1322 C CA . ALA A 1 172 ? 25.453 44.312 16.906 1 49.19 172 ALA A CA 1
ATOM 1323 C C . ALA A 1 172 ? 25.281 45.156 18.188 1 49.19 172 ALA A C 1
ATOM 1325 O O . ALA A 1 172 ? 25.422 46.375 18.172 1 49.19 172 ALA A O 1
ATOM 1326 N N . GLY A 1 173 ? 25.047 44.531 19.312 1 44.66 173 GLY A N 1
ATOM 1327 C CA . GLY A 1 173 ? 24.875 45.375 20.5 1 44.66 173 GLY A CA 1
ATOM 1328 C C . GLY A 1 173 ? 26.188 45.719 21.172 1 44.66 173 GLY A C 1
ATOM 1329 O O . GLY A 1 173 ? 26.203 46.438 22.156 1 44.66 173 GLY A O 1
ATOM 1330 N N . VAL A 1 174 ? 27.312 44.969 20.906 1 46.72 174 VAL A N 1
ATOM 1331 C CA . VAL A 1 174 ? 28.5 45.281 21.688 1 46.72 174 VAL A CA 1
ATOM 1332 C C . VAL A 1 174 ? 29.25 46.438 21.031 1 46.72 174 VAL A C 1
ATOM 1334 O O . VAL A 1 174 ? 30.297 46.875 21.531 1 46.72 174 VAL A O 1
ATOM 1337 N N . ILE A 1 175 ? 28.844 46.875 19.859 1 41.06 175 ILE A N 1
ATOM 1338 C CA . ILE A 1 175 ? 29.797 47.844 19.359 1 41.06 175 ILE A CA 1
ATOM 1339 C C . ILE A 1 175 ? 29.516 49.219 20 1 41.06 175 ILE A C 1
ATOM 1341 O O . ILE A 1 175 ? 30.172 50.188 19.688 1 41.06 175 ILE A O 1
ATOM 1345 N N . PHE A 1 176 ? 28.359 49.312 20.672 1 34.97 176 PHE A N 1
ATOM 1346 C CA . PHE A 1 176 ? 28.266 50.719 21.047 1 34.97 176 PHE A CA 1
ATOM 1347 C C . PHE A 1 176 ? 29.047 51 22.312 1 34.97 176 PHE A C 1
ATOM 1349 O O . PHE A 1 176 ? 29.062 52.125 22.812 1 34.97 176 PHE A O 1
ATOM 1356 N N . ASP A 1 177 ? 30.125 50.25 22.609 1 31.05 177 ASP A N 1
ATOM 1357 C CA . ASP A 1 177 ? 30.891 51.062 23.547 1 31.05 177 ASP A CA 1
ATOM 1358 C C . ASP A 1 177 ? 31.609 52.188 22.812 1 31.05 177 ASP A C 1
ATOM 1360 O O . ASP A 1 177 ? 32.125 52 21.703 1 31.05 177 ASP A O 1
ATOM 1364 N N . MET B 1 1 ? 17.391 -3.256 8.203 1 79.44 1 MET B N 1
ATOM 1365 C CA . MET B 1 1 ? 17.141 -2.564 6.945 1 79.44 1 MET B CA 1
ATOM 1366 C C . MET B 1 1 ? 15.68 -2.133 6.836 1 79.44 1 MET B C 1
ATOM 1368 O O . MET B 1 1 ? 14.773 -2.902 7.168 1 79.44 1 MET B O 1
ATOM 1372 N N . TYR B 1 2 ? 15.352 -0.852 6.465 1 85.56 2 TYR B N 1
ATOM 1373 C CA . TYR B 1 2 ? 13.984 -0.381 6.246 1 85.56 2 TYR B CA 1
ATOM 1374 C C . TYR B 1 2 ? 13.383 -1.016 5 1 85.56 2 TYR B C 1
ATOM 1376 O O . TYR B 1 2 ? 14.078 -1.242 4.008 1 85.56 2 TYR B O 1
ATOM 1384 N N . PRO B 1 3 ? 12.172 -1.301 5.086 1 93.88 3 PRO B N 1
ATOM 1385 C CA . PRO B 1 3 ? 11.523 -1.908 3.918 1 93.88 3 PRO B CA 1
ATOM 1386 C C . PRO B 1 3 ? 11.609 -1.029 2.672 1 93.88 3 PRO B C 1
ATOM 1388 O O . PRO B 1 3 ? 11.516 0.197 2.77 1 93.88 3 PRO B O 1
ATOM 1391 N N . ILE B 1 4 ? 11.812 -1.693 1.568 1 96.5 4 ILE B N 1
ATOM 1392 C CA . ILE B 1 4 ? 11.883 -1.022 0.276 1 96.5 4 ILE B CA 1
ATOM 1393 C C . ILE B 1 4 ? 10.766 -1.523 -0.632 1 96.5 4 ILE B C 1
ATOM 1395 O O . ILE B 1 4 ? 10.594 -2.732 -0.809 1 96.5 4 ILE B O 1
ATOM 1399 N N . PHE B 1 5 ? 10.016 -0.567 -1.133 1 98 5 PHE B N 1
ATOM 1400 C CA . PHE B 1 5 ? 9.016 -0.876 -2.145 1 98 5 PHE B CA 1
ATOM 1401 C C . PHE B 1 5 ? 9.359 -0.208 -3.471 1 98 5 PHE B C 1
ATOM 1403 O O . PHE B 1 5 ? 9.828 0.933 -3.494 1 98 5 PHE B O 1
ATOM 1410 N N . GLY B 1 6 ? 9.188 -0.916 -4.527 1 97.75 6 GLY B N 1
ATOM 1411 C CA . GLY B 1 6 ? 9.398 -0.334 -5.844 1 97.75 6 GLY B CA 1
ATOM 1412 C C . GLY B 1 6 ? 8.461 -0.893 -6.898 1 97.75 6 GLY B C 1
ATOM 1413 O O . GLY B 1 6 ? 7.844 -1.941 -6.695 1 97.75 6 GLY B O 1
ATOM 1414 N N . LYS B 1 7 ? 8.234 -0.135 -7.887 1 97.44 7 LYS B N 1
ATOM 1415 C CA . LYS B 1 7 ? 7.492 -0.561 -9.07 1 97.44 7 LYS B CA 1
ATOM 1416 C C . LYS B 1 7 ? 8.422 -0.738 -10.266 1 97.44 7 LYS B C 1
ATOM 1418 O O . LYS B 1 7 ? 9.328 0.073 -10.484 1 97.44 7 LYS B O 1
ATOM 1423 N N . VAL B 1 8 ? 8.203 -1.801 -11.008 1 96.44 8 VAL B N 1
ATOM 1424 C CA . VAL B 1 8 ? 9.102 -2.098 -12.125 1 96.44 8 VAL B CA 1
ATOM 1425 C C . VAL B 1 8 ? 8.312 -2.74 -13.266 1 96.44 8 VAL B C 1
ATOM 1427 O O . VAL B 1 8 ? 7.348 -3.469 -13.023 1 96.44 8 VAL B O 1
ATOM 1430 N N . MET B 1 9 ? 8.68 -2.35 -14.469 1 94.25 9 MET B N 1
ATOM 1431 C CA . MET B 1 9 ? 8.164 -3.055 -15.633 1 94.25 9 MET B CA 1
ATOM 1432 C C . MET B 1 9 ? 9.039 -4.254 -15.977 1 94.25 9 MET B C 1
ATOM 1434 O O . MET B 1 9 ? 10.195 -4.094 -16.375 1 94.25 9 MET B O 1
ATOM 1438 N N . ALA B 1 10 ? 8.477 -5.41 -15.828 1 94.5 10 ALA B N 1
ATOM 1439 C CA . ALA B 1 10 ? 9.242 -6.633 -16.078 1 94.5 10 ALA B CA 1
ATOM 1440 C C . ALA B 1 10 ? 9.508 -6.828 -17.562 1 94.5 10 ALA B C 1
ATOM 1442 O O . ALA B 1 10 ? 8.758 -6.324 -18.406 1 94.5 10 ALA B O 1
ATOM 1443 N N . GLU B 1 11 ? 10.57 -7.461 -17.797 1 92.69 11 GLU B N 1
ATOM 1444 C CA . GLU B 1 11 ? 10.93 -7.867 -19.156 1 92.69 11 GLU B CA 1
ATOM 1445 C C . GLU B 1 11 ? 11.18 -9.367 -19.234 1 92.69 11 GLU B C 1
ATOM 1447 O O . GLU B 1 11 ? 11.531 -10 -18.234 1 92.69 11 GLU B O 1
ATOM 1452 N N . TRP B 1 12 ? 10.891 -9.891 -20.438 1 92.44 12 TRP B N 1
ATOM 1453 C CA . TRP B 1 12 ? 11.242 -11.289 -20.688 1 92.44 12 TRP B CA 1
ATOM 1454 C C . TRP B 1 12 ? 12.703 -11.422 -21.094 1 92.44 12 TRP B C 1
ATOM 1456 O O . TRP B 1 12 ? 13.219 -10.594 -21.859 1 92.44 12 TRP B O 1
ATOM 1466 N N . SER B 1 13 ? 13.211 -12.492 -20.578 1 89.5 13 SER B N 1
ATOM 1467 C CA . SER B 1 13 ? 14.594 -12.742 -21 1 89.5 13 SER B CA 1
ATOM 1468 C C . SER B 1 13 ? 14.688 -13.016 -22.484 1 89.5 13 SER B C 1
ATOM 1470 O O . SER B 1 13 ? 15.719 -12.758 -23.109 1 89.5 13 SER B O 1
ATOM 1472 N N . THR B 1 14 ? 13.641 -13.602 -22.891 1 82.75 14 THR B N 1
ATOM 1473 C CA . THR B 1 14 ? 13.562 -13.852 -24.328 1 82.75 14 THR B CA 1
ATOM 1474 C C . THR B 1 14 ? 12.75 -12.758 -25.016 1 82.75 14 THR B C 1
ATOM 1476 O O . THR B 1 14 ? 12.055 -11.984 -24.359 1 82.75 14 THR B O 1
ATOM 1479 N N . THR B 1 15 ? 12.875 -12.414 -26.234 1 67.75 15 THR B N 1
ATOM 1480 C CA . THR B 1 15 ? 12.305 -11.336 -27.031 1 67.75 15 THR B CA 1
ATOM 1481 C C . THR B 1 15 ? 10.789 -11.477 -27.141 1 67.75 15 THR B C 1
ATOM 1483 O O . THR B 1 15 ? 10.18 -10.961 -28.078 1 67.75 15 THR B O 1
ATOM 1486 N N . THR B 1 16 ? 10.281 -11.828 -26.078 1 67 16 THR B N 1
ATOM 1487 C CA . THR B 1 16 ? 8.836 -11.906 -26.219 1 67 16 THR B CA 1
ATOM 1488 C C . THR B 1 16 ? 8.211 -10.516 -26.172 1 67 16 THR B C 1
ATOM 1490 O O . THR B 1 16 ? 8.758 -9.602 -25.547 1 67 16 THR B O 1
ATOM 1493 N N . THR B 1 17 ? 7.301 -10.211 -27.078 1 67.06 17 THR B N 1
ATOM 1494 C CA . THR B 1 17 ? 6.625 -8.93 -27.234 1 67.06 17 THR B CA 1
ATOM 1495 C C . THR B 1 17 ? 5.398 -8.852 -26.344 1 67.06 17 THR B C 1
ATOM 1497 O O . THR B 1 17 ? 4.633 -7.887 -26.406 1 67.06 17 THR B O 1
ATOM 1500 N N . THR B 1 18 ? 5.219 -9.836 -25.484 1 75.19 18 THR B N 1
ATOM 1501 C CA . THR B 1 18 ? 3.982 -9.789 -24.719 1 75.19 18 THR B CA 1
ATOM 1502 C C . THR B 1 18 ? 4.059 -8.711 -23.641 1 75.19 18 THR B C 1
ATOM 1504 O O . THR B 1 18 ? 4.984 -8.695 -22.828 1 75.19 18 THR B O 1
ATOM 1507 N N . PRO B 1 19 ? 3.221 -7.781 -23.828 1 80.44 19 PRO B N 1
ATOM 1508 C CA . PRO B 1 19 ? 3.201 -6.754 -22.781 1 80.44 19 PRO B CA 1
ATOM 1509 C C . PRO B 1 19 ? 2.91 -7.324 -21.391 1 80.44 19 PRO B C 1
ATOM 1511 O O . PRO B 1 19 ? 2.125 -8.266 -21.266 1 80.44 19 PRO B O 1
ATOM 1514 N N . LEU B 1 20 ? 3.674 -6.859 -20.406 1 86.69 20 LEU B N 1
ATOM 1515 C CA . LEU B 1 20 ? 3.512 -7.316 -19.031 1 86.69 20 LEU B CA 1
ATOM 1516 C C . LEU B 1 20 ? 2.982 -6.195 -18.141 1 86.69 20 LEU B C 1
ATOM 1518 O O . LEU B 1 20 ? 3.338 -5.027 -18.328 1 86.69 20 LEU B O 1
ATOM 1522 N N . PRO B 1 21 ? 2.068 -6.578 -17.234 1 88.88 21 PRO B N 1
ATOM 1523 C CA . PRO B 1 21 ? 1.658 -5.574 -16.25 1 88.88 21 PRO B CA 1
ATOM 1524 C C . PRO B 1 21 ? 2.797 -5.156 -15.32 1 88.88 21 PRO B C 1
ATOM 1526 O O . PRO B 1 21 ? 3.832 -5.824 -15.266 1 88.88 21 PRO B O 1
ATOM 1529 N N . PRO B 1 22 ? 2.617 -4.055 -14.664 1 94.88 22 PRO B N 1
ATOM 1530 C CA . PRO B 1 22 ? 3.654 -3.623 -13.719 1 94.88 22 PRO B CA 1
ATOM 1531 C C . PRO B 1 22 ? 3.773 -4.547 -12.508 1 94.88 22 PRO B C 1
ATOM 1533 O O . PRO B 1 22 ? 2.781 -5.141 -12.078 1 94.88 22 PRO B O 1
ATOM 1536 N N . PHE B 1 23 ? 5.004 -4.641 -12.055 1 97.75 23 PHE B N 1
ATOM 1537 C CA . PHE B 1 23 ? 5.281 -5.371 -10.828 1 97.75 23 PHE B CA 1
ATOM 1538 C C . PHE B 1 23 ? 5.574 -4.41 -9.68 1 97.75 23 PHE B C 1
ATOM 1540 O O . PHE B 1 23 ? 6.105 -3.32 -9.898 1 97.75 23 PHE B O 1
ATOM 1547 N N . VAL B 1 24 ? 5.164 -4.871 -8.539 1 98.62 24 VAL B N 1
ATOM 1548 C CA . VAL B 1 24 ? 5.641 -4.246 -7.309 1 98.62 24 VAL B CA 1
ATOM 1549 C C . VAL B 1 24 ? 6.578 -5.199 -6.574 1 98.62 24 VAL B C 1
ATOM 1551 O O . VAL B 1 24 ? 6.305 -6.398 -6.473 1 98.62 24 VAL B O 1
ATOM 1554 N N . PHE B 1 25 ? 7.727 -4.672 -6.168 1 98.5 25 PHE B N 1
ATOM 1555 C CA . PHE B 1 25 ? 8.609 -5.516 -5.371 1 98.5 25 PHE B CA 1
ATOM 1556 C C . PHE B 1 25 ? 8.797 -4.934 -3.973 1 98.5 25 PHE B C 1
ATOM 1558 O O . PHE B 1 25 ? 8.633 -3.729 -3.77 1 98.5 25 PHE B O 1
ATOM 1565 N N . HIS B 1 26 ? 9.047 -5.805 -3.125 1 98.44 26 HIS B N 1
ATOM 1566 C CA . HIS B 1 26 ? 9.227 -5.516 -1.707 1 98.44 26 HIS B CA 1
ATOM 1567 C C . HIS B 1 26 ? 10.43 -6.254 -1.145 1 98.44 26 HIS B C 1
ATOM 1569 O O . HIS B 1 26 ? 10.547 -7.473 -1.295 1 98.44 26 HIS B O 1
ATOM 1575 N N . VAL B 1 27 ? 11.367 -5.465 -0.569 1 97.06 27 VAL B N 1
ATOM 1576 C CA . VAL B 1 27 ? 12.562 -6.031 0.045 1 97.06 27 VAL B CA 1
ATOM 1577 C C . VAL B 1 27 ? 12.656 -5.586 1.502 1 97.06 27 VAL B C 1
ATOM 1579 O O . VAL B 1 27 ? 12.531 -4.395 1.802 1 97.06 27 VAL B O 1
ATOM 1582 N N . HIS B 1 28 ? 12.789 -6.602 2.336 1 94.81 28 HIS B N 1
ATOM 1583 C CA . HIS B 1 28 ? 12.93 -6.227 3.738 1 94.81 28 HIS B CA 1
ATOM 1584 C C . HIS B 1 28 ? 13.773 -7.238 4.504 1 94.81 28 HIS B C 1
ATOM 1586 O O . HIS B 1 28 ? 13.867 -8.406 4.102 1 94.81 28 HIS B O 1
ATOM 1592 N N . GLY B 1 29 ? 14.391 -6.707 5.535 1 91.44 29 GLY B N 1
ATOM 1593 C CA . GLY B 1 29 ? 15.172 -7.574 6.402 1 91.44 29 GLY B CA 1
ATOM 1594 C C . GLY B 1 29 ? 14.328 -8.312 7.426 1 91.44 29 GLY B C 1
ATOM 1595 O O . GLY B 1 29 ? 13.32 -7.789 7.906 1 91.44 29 GLY B O 1
ATOM 1596 N N . HIS B 1 30 ? 14.727 -9.547 7.637 1 82.69 30 HIS B N 1
ATOM 1597 C CA . HIS B 1 30 ? 14.055 -10.359 8.656 1 82.69 30 HIS B CA 1
ATOM 1598 C C . HIS B 1 30 ? 15.062 -10.93 9.648 1 82.69 30 HIS B C 1
ATOM 1600 O O . HIS B 1 30 ? 16.094 -11.469 9.25 1 82.69 30 HIS B O 1
ATOM 1606 N N . GLY B 1 31 ? 14.742 -10.906 10.945 1 75.44 31 GLY B N 1
ATOM 1607 C CA . GLY B 1 31 ? 15.531 -11.547 11.984 1 75.44 31 GLY B CA 1
ATOM 1608 C C . GLY B 1 31 ? 16.969 -11.055 12.023 1 75.44 31 GLY B C 1
ATOM 1609 O O . GLY B 1 31 ? 17.875 -11.797 12.391 1 75.44 31 GLY B O 1
ATOM 1610 N N . GLY B 1 32 ? 17.172 -10 11.547 1 68.94 32 GLY B N 1
ATOM 1611 C CA . GLY B 1 32 ? 18.469 -9.344 11.68 1 68.94 32 GLY B CA 1
ATOM 1612 C C . GLY B 1 32 ? 19.453 -9.766 10.609 1 68.94 32 GLY B C 1
ATOM 1613 O O . GLY B 1 32 ? 20.531 -9.164 10.477 1 68.94 32 GLY B O 1
ATOM 1614 N N . THR B 1 33 ? 19.047 -10.75 9.836 1 77.88 33 THR B N 1
ATOM 1615 C CA . THR B 1 33 ? 20.141 -11.156 8.961 1 77.88 33 THR B CA 1
ATOM 1616 C C . THR B 1 33 ? 19.625 -11.531 7.578 1 77.88 33 THR B C 1
ATOM 1618 O O . THR B 1 33 ? 20.359 -11.43 6.59 1 77.88 33 THR B O 1
ATOM 1621 N N . ASP B 1 34 ? 18.422 -11.992 7.504 1 92.06 34 ASP B N 1
ATOM 1622 C CA . ASP B 1 34 ? 17.906 -12.469 6.219 1 92.06 34 ASP B CA 1
ATOM 1623 C C . ASP B 1 34 ? 17.25 -11.344 5.434 1 92.06 34 ASP B C 1
ATOM 1625 O O . ASP B 1 34 ? 16.734 -10.391 6.023 1 92.06 34 ASP B O 1
ATOM 1629 N N . LEU B 1 35 ? 17.406 -11.492 4.137 1 95.44 35 LEU B N 1
ATOM 1630 C CA . LEU B 1 35 ? 16.734 -10.57 3.23 1 95.44 35 LEU B CA 1
ATOM 1631 C C . LEU B 1 35 ? 15.594 -11.266 2.502 1 95.44 35 LEU B C 1
ATOM 1633 O O . LEU B 1 35 ? 15.789 -12.312 1.872 1 95.44 35 LEU B O 1
ATOM 1637 N N . HIS B 1 36 ? 14.445 -10.766 2.693 1 97.06 36 HIS B N 1
ATOM 1638 C CA . HIS B 1 36 ? 13.266 -11.281 2.012 1 97.06 36 HIS B CA 1
ATOM 1639 C C . HIS B 1 36 ? 12.891 -10.406 0.82 1 97.06 36 HIS B C 1
ATOM 1641 O O . HIS B 1 36 ? 12.773 -9.188 0.954 1 97.06 36 HIS B O 1
ATOM 1647 N N . VAL B 1 37 ? 12.719 -11.016 -0.355 1 98.06 37 VAL B N 1
ATOM 1648 C CA . VAL B 1 37 ? 12.391 -10.305 -1.59 1 98.06 37 VAL B CA 1
ATOM 1649 C C . VAL B 1 37 ? 11.148 -10.914 -2.223 1 98.06 37 VAL B C 1
ATOM 1651 O O . VAL B 1 37 ? 11.047 -12.133 -2.369 1 98.06 37 VAL B O 1
ATOM 1654 N N . ILE B 1 38 ? 10.227 -10.102 -2.502 1 98.62 38 ILE B N 1
ATOM 1655 C CA . ILE B 1 38 ? 9.031 -10.531 -3.215 1 98.62 38 ILE B CA 1
ATOM 1656 C C . ILE B 1 38 ? 8.766 -9.586 -4.391 1 98.62 38 ILE B C 1
ATOM 1658 O O . ILE B 1 38 ? 8.977 -8.375 -4.281 1 98.62 38 ILE B O 1
ATOM 1662 N N . ALA B 1 39 ? 8.367 -10.078 -5.547 1 98.62 39 ALA B N 1
ATOM 1663 C CA . ALA B 1 39 ? 7.91 -9.305 -6.699 1 98.62 39 ALA B CA 1
ATOM 1664 C C . ALA B 1 39 ? 6.633 -9.906 -7.281 1 98.62 39 ALA B C 1
ATOM 1666 O O . ALA B 1 39 ? 6.539 -11.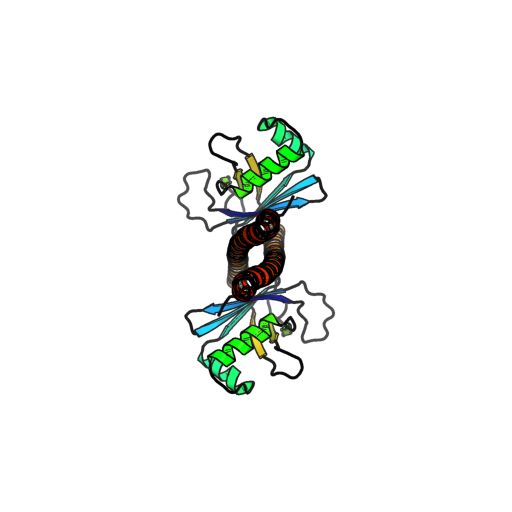117 -7.473 1 98.62 39 ALA B O 1
ATOM 1667 N N . THR B 1 40 ? 5.668 -9.07 -7.52 1 98.38 40 THR B N 1
ATOM 1668 C CA . THR B 1 40 ? 4.395 -9.602 -7.996 1 98.38 40 THR B CA 1
ATOM 1669 C C . THR B 1 40 ? 3.684 -8.586 -8.883 1 98.38 40 THR B C 1
ATOM 1671 O O . THR B 1 40 ? 3.812 -7.375 -8.68 1 98.38 40 THR B O 1
ATOM 1674 N N . ASP B 1 41 ? 3.018 -9.062 -9.852 1 95.94 41 ASP B N 1
ATOM 1675 C CA . ASP B 1 41 ? 2.104 -8.227 -10.625 1 95.94 41 ASP B CA 1
ATOM 1676 C C . ASP B 1 41 ? 0.69 -8.281 -10.055 1 95.94 41 ASP B C 1
ATOM 1678 O O . ASP B 1 41 ? -0.242 -7.711 -10.625 1 95.94 41 ASP B O 1
ATOM 1682 N N . PHE B 1 42 ? 0.461 -9.023 -8.953 1 95.81 42 PHE B N 1
ATOM 1683 C CA . PHE B 1 42 ? -0.783 -9.227 -8.219 1 95.81 42 PHE B CA 1
ATOM 1684 C C . PHE B 1 42 ? -1.777 -10.023 -9.055 1 95.81 42 PHE B C 1
ATOM 1686 O O . PHE B 1 42 ? -2.988 -9.938 -8.836 1 95.81 42 PHE B O 1
ATOM 1693 N N . HIS B 1 43 ? -1.332 -10.703 -10.008 1 91.19 43 HIS B N 1
ATOM 1694 C CA . HIS B 1 43 ? -2.139 -11.562 -10.867 1 91.19 43 HIS B CA 1
ATOM 1695 C C . HIS B 1 43 ? -1.533 -12.953 -10.984 1 91.19 43 HIS B C 1
ATOM 1697 O O . HIS B 1 43 ? -1.604 -13.742 -10.039 1 91.19 43 HIS B O 1
ATOM 1703 N N . SER B 1 44 ? -0.781 -13.203 -12.023 1 89.69 44 SER B N 1
ATOM 1704 C CA . SER B 1 44 ? -0.386 -14.578 -12.312 1 89.69 44 SER B CA 1
ATOM 1705 C C . SER B 1 44 ? 1.077 -14.82 -11.961 1 89.69 44 SER B C 1
ATOM 1707 O O . SER B 1 44 ? 1.529 -15.961 -11.914 1 89.69 44 SER B O 1
ATOM 1709 N N . ASN B 1 45 ? 1.78 -13.742 -11.758 1 94.38 45 ASN B N 1
ATOM 1710 C CA . ASN B 1 45 ? 3.211 -13.906 -11.539 1 94.38 45 ASN B CA 1
ATOM 1711 C C . ASN B 1 45 ? 3.641 -13.328 -10.188 1 94.38 45 ASN B C 1
ATOM 1713 O O . ASN B 1 45 ? 3.541 -12.117 -9.969 1 94.38 45 ASN B O 1
ATOM 1717 N N . THR B 1 46 ? 4.074 -14.172 -9.32 1 97.31 46 THR B N 1
ATOM 1718 C CA . THR B 1 46 ? 4.645 -13.828 -8.023 1 97.31 46 THR B CA 1
ATOM 1719 C C . THR B 1 46 ? 5.93 -14.609 -7.77 1 97.31 46 THR B C 1
ATOM 1721 O O . THR B 1 46 ? 5.957 -15.836 -7.938 1 97.31 46 THR B O 1
ATOM 1724 N N . PHE B 1 47 ? 6.969 -13.891 -7.453 1 98.38 47 PHE B N 1
ATOM 1725 C CA . PHE B 1 47 ? 8.281 -14.484 -7.246 1 98.38 47 PHE B CA 1
ATOM 1726 C C . PHE B 1 47 ? 8.844 -14.102 -5.883 1 98.38 47 PHE B C 1
ATOM 1728 O O . PHE B 1 47 ? 8.539 -13.023 -5.363 1 98.38 47 PHE B O 1
ATOM 1735 N N . GLN B 1 48 ? 9.672 -15.023 -5.348 1 98.5 48 GLN B N 1
ATOM 1736 C CA . GLN B 1 48 ? 10.211 -14.75 -4.016 1 98.5 48 GLN B CA 1
ATOM 1737 C C . GLN B 1 48 ? 11.625 -15.312 -3.873 1 98.5 48 GLN B C 1
ATOM 1739 O O . GLN B 1 48 ? 11.977 -16.297 -4.527 1 98.5 48 GLN B O 1
ATOM 1744 N N . ALA B 1 49 ? 12.391 -14.68 -3.086 1 97.88 49 ALA B N 1
ATOM 1745 C CA . ALA B 1 49 ? 13.648 -15.234 -2.592 1 97.88 49 ALA B CA 1
ATOM 1746 C C . ALA B 1 49 ? 13.875 -14.852 -1.131 1 97.88 49 ALA B C 1
ATOM 1748 O O . ALA B 1 49 ? 13.484 -13.773 -0.695 1 97.88 49 ALA B O 1
ATOM 1749 N N . ILE B 1 50 ? 14.406 -15.812 -0.445 1 96.69 50 ILE B N 1
ATOM 1750 C CA . ILE B 1 50 ? 14.93 -15.547 0.892 1 96.69 50 ILE B CA 1
ATOM 1751 C C . ILE B 1 50 ? 16.438 -15.742 0.905 1 96.69 50 ILE B C 1
ATOM 1753 O O . ILE B 1 50 ? 16.938 -16.844 0.654 1 96.69 50 ILE B O 1
ATOM 1757 N N . LYS B 1 51 ? 17.156 -14.68 1.141 1 96 51 LYS B N 1
ATOM 1758 C CA . LYS B 1 51 ? 18.625 -14.742 1.189 1 96 51 LYS B CA 1
ATOM 1759 C C . LYS B 1 51 ? 19.125 -14.727 2.631 1 96 51 LYS B C 1
ATOM 1761 O O . LYS B 1 51 ? 19 -13.711 3.322 1 96 51 LYS B O 1
ATOM 1766 N N . THR B 1 52 ? 19.672 -15.844 2.988 1 94.31 52 THR B N 1
ATOM 1767 C CA . THR B 1 52 ? 20.281 -15.914 4.312 1 94.31 52 THR B CA 1
ATOM 1768 C C . THR B 1 52 ? 21.531 -15.047 4.375 1 94.31 52 THR B C 1
ATOM 1770 O O . THR B 1 52 ? 22.031 -14.578 3.346 1 94.31 52 THR B O 1
ATOM 1773 N N . ARG B 1 53 ? 22.094 -14.969 5.586 1 91.94 53 ARG B N 1
ATOM 1774 C CA . ARG B 1 53 ? 23.328 -14.203 5.77 1 91.94 53 ARG B CA 1
ATOM 1775 C C . ARG B 1 53 ? 24.469 -14.797 4.938 1 91.94 53 ARG B C 1
ATOM 1777 O O . ARG B 1 53 ? 25.234 -14.055 4.316 1 91.94 53 ARG B O 1
ATOM 1784 N N . GLN B 1 54 ? 24.594 -16.094 4.949 1 93.81 54 GLN B N 1
ATOM 1785 C CA . GLN B 1 54 ? 25.641 -16.766 4.188 1 93.81 54 GLN B CA 1
ATOM 1786 C C . GLN B 1 54 ? 25.5 -16.469 2.695 1 93.81 54 GLN B C 1
ATOM 1788 O O . GLN B 1 54 ? 26.5 -16.203 2.02 1 93.81 54 GLN B O 1
ATOM 1793 N N . LYS B 1 55 ? 24.297 -16.5 2.205 1 94.69 55 LYS B N 1
ATOM 1794 C CA . LYS B 1 55 ? 24.047 -16.25 0.789 1 94.69 55 LYS B CA 1
ATOM 1795 C C . LYS B 1 55 ? 24.359 -14.797 0.433 1 94.69 55 LYS B C 1
ATOM 1797 O O . LYS B 1 55 ? 24.812 -14.5 -0.675 1 94.69 55 LYS B O 1
ATOM 1802 N N . LEU B 1 56 ? 24.109 -13.945 1.362 1 93.81 56 LEU B N 1
ATOM 1803 C CA . LEU B 1 56 ? 24.406 -12.531 1.152 1 93.81 56 LEU B CA 1
ATOM 1804 C C . LEU B 1 56 ? 25.922 -12.297 1.174 1 93.81 56 LEU B C 1
ATOM 1806 O O . LEU B 1 56 ? 26.422 -11.477 0.409 1 93.81 56 LEU B O 1
ATOM 1810 N N . GLU B 1 57 ? 26.562 -13.023 2.066 1 92.75 57 GLU B N 1
ATOM 1811 C CA . GLU B 1 57 ? 28.031 -12.953 2.076 1 92.75 57 GLU B CA 1
ATOM 1812 C C . GLU B 1 57 ? 28.609 -13.461 0.763 1 92.75 57 GLU B C 1
ATOM 1814 O O . GLU B 1 57 ? 29.562 -12.867 0.231 1 92.75 57 GLU B O 1
ATOM 1819 N N . ASP B 1 58 ? 28.062 -14.531 0.26 1 94.75 58 ASP B N 1
ATOM 1820 C CA . ASP B 1 58 ? 28.5 -15.039 -1.041 1 94.75 58 ASP B CA 1
ATOM 1821 C C . ASP B 1 58 ? 28.266 -14 -2.137 1 94.75 58 ASP B C 1
ATOM 1823 O O . ASP B 1 58 ? 29.125 -13.805 -3 1 94.75 58 ASP B O 1
ATOM 1827 N N . LEU B 1 59 ? 27.109 -13.391 -2.121 1 94.69 59 LEU B N 1
ATOM 1828 C CA . LEU B 1 59 ? 26.797 -12.344 -3.09 1 94.69 59 LEU B CA 1
ATOM 1829 C C . LEU B 1 59 ? 27.797 -11.203 -3.008 1 94.69 59 LEU B C 1
ATOM 1831 O O . LEU B 1 59 ? 28.266 -10.703 -4.035 1 94.69 59 LEU B O 1
ATOM 1835 N N . ARG B 1 60 ? 28.047 -10.789 -1.784 1 94.19 60 ARG B N 1
ATOM 1836 C CA . ARG B 1 60 ? 29.031 -9.734 -1.56 1 94.19 60 ARG B CA 1
ATOM 1837 C C . ARG B 1 60 ? 30.359 -10.086 -2.197 1 94.19 60 ARG B C 1
ATOM 1839 O O . ARG B 1 60 ? 30.969 -9.258 -2.883 1 94.19 60 ARG B O 1
ATOM 1846 N N . ASP B 1 61 ? 30.828 -11.297 -2.012 1 94.06 61 ASP B N 1
ATOM 1847 C CA . ASP B 1 61 ? 32.094 -11.766 -2.582 1 94.06 61 ASP B CA 1
ATOM 1848 C C . ASP B 1 61 ? 32.031 -11.773 -4.109 1 94.06 61 ASP B C 1
ATOM 1850 O O . ASP B 1 61 ? 33 -11.375 -4.773 1 94.06 61 ASP B O 1
ATOM 1854 N N . ASP B 1 62 ? 30.969 -12.18 -4.676 1 93.38 62 ASP B N 1
ATOM 1855 C CA . ASP B 1 62 ? 30.797 -12.297 -6.121 1 93.38 62 ASP B CA 1
ATOM 1856 C C . ASP B 1 62 ? 30.859 -10.922 -6.793 1 93.38 62 ASP B C 1
ATOM 1858 O O . ASP B 1 62 ? 31.453 -10.781 -7.863 1 93.38 62 ASP B O 1
ATOM 1862 N N . ILE B 1 63 ? 30.203 -9.953 -6.227 1 92.44 63 ILE B N 1
ATOM 1863 C CA . ILE B 1 63 ? 30.125 -8.625 -6.832 1 92.44 63 ILE B CA 1
ATOM 1864 C C . ILE B 1 63 ? 31.422 -7.859 -6.547 1 92.44 63 ILE B C 1
ATOM 1866 O O . ILE B 1 63 ? 31.766 -6.918 -7.266 1 92.44 63 I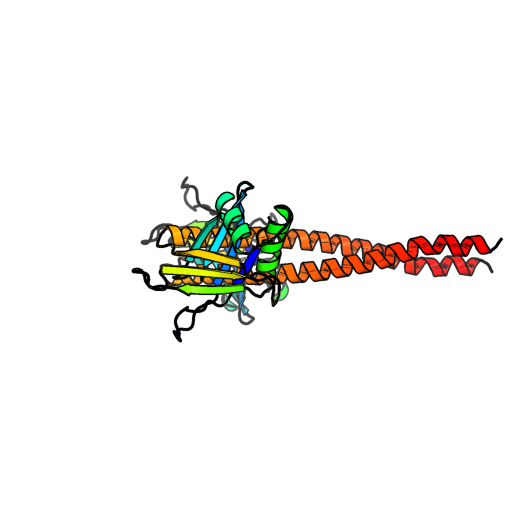LE B O 1
ATOM 1870 N N . GLY B 1 64 ? 32.125 -8.125 -5.395 1 90.38 64 GLY B N 1
ATOM 1871 C CA . GLY B 1 64 ? 33.438 -7.547 -5.102 1 90.38 64 GLY B CA 1
ATOM 1872 C C . GLY B 1 64 ? 33.344 -6.273 -4.277 1 90.38 64 GLY B C 1
ATOM 1873 O O . GLY B 1 64 ? 34.125 -5.344 -4.488 1 90.38 64 GLY B O 1
ATOM 1874 N N . ILE B 1 65 ? 32.281 -6.207 -3.488 1 86.38 65 ILE B N 1
ATOM 1875 C CA . ILE B 1 65 ? 32.188 -5.055 -2.596 1 86.38 65 ILE B CA 1
ATOM 1876 C C . ILE B 1 65 ? 33.094 -5.266 -1.392 1 86.38 65 ILE B C 1
ATOM 1878 O O . ILE B 1 65 ? 32.969 -6.258 -0.67 1 86.38 65 ILE B O 1
ATOM 1882 N N . VAL B 1 66 ? 34.062 -4.305 -1.299 1 85.5 66 VAL B N 1
ATOM 1883 C CA . VAL B 1 66 ? 35.031 -4.371 -0.207 1 85.5 66 VAL B CA 1
ATOM 1884 C C . VAL B 1 66 ? 34.594 -3.463 0.935 1 85.5 66 VAL B C 1
ATOM 1886 O O . VAL B 1 66 ? 33.875 -2.479 0.711 1 85.5 66 VAL B O 1
ATOM 1889 N N . GLY B 1 67 ? 34.719 -3.949 2.205 1 87.06 67 GLY B N 1
ATOM 1890 C CA . GLY B 1 67 ? 34.344 -3.137 3.352 1 87.06 67 GLY B CA 1
ATOM 1891 C C . GLY B 1 67 ? 33.531 -3.9 4.383 1 87.06 67 GLY B C 1
ATOM 1892 O O . GLY B 1 67 ? 33.531 -5.133 4.402 1 87.06 67 GLY B O 1
ATOM 1893 N N . SER B 1 68 ? 32.844 -3.148 5.273 1 92.44 68 SER B N 1
ATOM 1894 C CA . SER B 1 68 ? 32.062 -3.738 6.367 1 92.44 68 SER B CA 1
ATOM 1895 C C . SER B 1 68 ? 30.719 -4.262 5.875 1 92.44 68 SER B C 1
ATOM 1897 O O . SER B 1 68 ? 30.297 -3.932 4.77 1 92.44 68 SER B O 1
ATOM 1899 N N . TRP B 1 69 ? 30.172 -5.066 6.691 1 90.75 69 TRP B N 1
ATOM 1900 C CA . TRP B 1 69 ? 28.828 -5.578 6.387 1 90.75 69 TRP B CA 1
ATOM 1901 C C . TRP B 1 69 ? 27.828 -4.441 6.23 1 90.75 69 TRP B C 1
ATOM 1903 O O . TRP B 1 69 ? 26.969 -4.477 5.348 1 90.75 69 TRP B O 1
ATOM 1913 N N . SER B 1 70 ? 28.031 -3.467 7.074 1 90.12 70 SER B N 1
ATOM 1914 C CA . SER B 1 70 ? 27.125 -2.324 7.031 1 90.12 70 SER B CA 1
ATOM 1915 C C . SER B 1 70 ? 27.234 -1.58 5.707 1 90.12 70 SER B C 1
ATOM 1917 O O . SER B 1 70 ? 26.234 -1.097 5.176 1 90.12 70 SER B O 1
ATOM 1919 N N . GLU B 1 71 ? 28.344 -1.526 5.195 1 91.88 71 GLU B N 1
ATOM 1920 C CA . GLU B 1 71 ? 28.562 -0.874 3.908 1 91.88 71 GLU B CA 1
ATOM 1921 C C . GLU B 1 71 ? 27.906 -1.667 2.777 1 91.88 71 GLU B C 1
ATOM 1923 O O . GLU B 1 71 ? 27.391 -1.086 1.821 1 91.88 71 GLU B O 1
ATOM 1928 N N . PHE B 1 72 ? 28.062 -2.994 2.936 1 93.62 72 PHE B N 1
ATOM 1929 C CA . PHE B 1 72 ? 27.438 -3.865 1.943 1 93.62 72 PHE B CA 1
ATOM 1930 C C . PHE B 1 72 ? 25.922 -3.709 1.955 1 93.62 72 PHE B C 1
ATOM 1932 O O . PHE B 1 72 ? 25.297 -3.535 0.903 1 93.62 72 PHE B O 1
ATOM 1939 N N . VAL B 1 73 ? 25.344 -3.684 3.094 1 91.25 73 VAL B N 1
ATOM 1940 C CA . VAL B 1 73 ? 23.891 -3.527 3.24 1 91.25 73 VAL B CA 1
ATOM 1941 C C . VAL B 1 73 ? 23.469 -2.166 2.699 1 91.25 73 VAL B C 1
ATOM 1943 O O . VAL B 1 73 ? 22.438 -2.055 2.027 1 91.25 73 VAL B O 1
ATOM 1946 N N . ASP B 1 74 ? 24.25 -1.203 2.963 1 92.38 74 ASP B N 1
ATOM 1947 C CA . ASP B 1 74 ? 23.969 0.133 2.443 1 92.38 74 ASP B CA 1
ATOM 1948 C C . ASP B 1 74 ? 23.984 0.143 0.917 1 92.38 74 ASP B C 1
ATOM 1950 O O . ASP B 1 74 ? 23.188 0.831 0.286 1 92.38 74 ASP B O 1
ATOM 1954 N N . TYR B 1 75 ? 24.938 -0.517 0.4 1 94.31 75 TYR B N 1
ATOM 1955 C CA . TYR B 1 75 ? 25.031 -0.589 -1.054 1 94.31 75 TYR B CA 1
ATOM 1956 C C . TYR B 1 75 ? 23.781 -1.24 -1.645 1 94.31 75 TYR B C 1
ATOM 1958 O O . TYR B 1 75 ? 23.234 -0.753 -2.633 1 94.31 75 TYR B O 1
ATOM 1966 N N . ILE B 1 76 ? 23.344 -2.336 -1.073 1 94 76 ILE B N 1
ATOM 1967 C CA . ILE B 1 76 ? 22.141 -3.031 -1.532 1 94 76 ILE B CA 1
ATOM 1968 C C . ILE B 1 76 ? 20.938 -2.092 -1.453 1 94 76 ILE B C 1
ATOM 1970 O O . ILE B 1 76 ? 20.188 -1.96 -2.418 1 94 76 ILE B O 1
ATOM 1974 N N . THR B 1 77 ? 20.812 -1.429 -0.341 1 94.56 77 THR B N 1
ATOM 1975 C CA . THR B 1 77 ? 19.688 -0.529 -0.088 1 94.56 77 THR B CA 1
ATOM 1976 C C . THR B 1 77 ? 19.656 0.6 -1.114 1 94.56 77 THR B C 1
ATOM 1978 O O . THR B 1 77 ? 18.625 0.855 -1.734 1 94.56 77 THR B O 1
ATOM 1981 N N . THR B 1 78 ? 20.797 1.16 -1.312 1 95.56 78 THR B N 1
ATOM 1982 C CA . THR B 1 78 ? 20.906 2.279 -2.242 1 95.56 78 THR B CA 1
ATOM 1983 C C . THR B 1 78 ? 20.641 1.817 -3.674 1 95.56 78 THR B C 1
ATOM 1985 O O . THR B 1 78 ? 20.031 2.539 -4.461 1 95.56 78 THR B O 1
ATOM 1988 N N . SER B 1 79 ? 21.125 0.675 -4.02 1 96.62 79 SER B N 1
ATOM 1989 C CA . SER B 1 79 ? 20.906 0.117 -5.348 1 96.62 79 SER B CA 1
ATOM 1990 C C . SER B 1 79 ? 19.422 -0.121 -5.609 1 96.62 79 SER B C 1
ATOM 1992 O O . SER B 1 79 ? 18.906 0.221 -6.68 1 96.62 79 SER B O 1
ATOM 1994 N N . LEU B 1 80 ? 18.766 -0.613 -4.637 1 96.31 80 LEU B N 1
ATOM 1995 C CA . LEU B 1 80 ? 17.359 -0.965 -4.785 1 96.31 80 LEU B CA 1
ATOM 1996 C C . LEU B 1 80 ? 16.484 0.284 -4.797 1 96.31 80 LEU B C 1
ATOM 1998 O O . LEU B 1 80 ? 15.367 0.265 -5.332 1 96.31 80 LEU B O 1
ATOM 2002 N N . LYS B 1 81 ? 17 1.336 -4.285 1 94.38 81 LYS B N 1
ATOM 2003 C CA . LYS B 1 81 ? 16.25 2.586 -4.203 1 94.38 81 LYS B CA 1
ATOM 2004 C C . LYS B 1 81 ? 16.594 3.51 -5.371 1 94.38 81 LYS B C 1
ATOM 2006 O O . LYS B 1 81 ? 15.984 4.566 -5.531 1 94.38 81 LYS B O 1
ATOM 2011 N N . SER B 1 82 ? 17.625 3.291 -6.184 1 89.94 82 SER B N 1
ATOM 2012 C CA . SER B 1 82 ? 18.188 4.16 -7.207 1 89.94 82 SER B CA 1
ATOM 2013 C C . SER B 1 82 ? 17.203 4.414 -8.336 1 89.94 82 SER B C 1
ATOM 2015 O O . SER B 1 82 ? 17.312 5.402 -9.062 1 89.94 82 SER B O 1
ATOM 2017 N N . GLY B 1 83 ? 16.203 3.6 -8.562 1 83.62 83 GLY B N 1
ATOM 2018 C CA . GLY B 1 83 ? 15.312 3.682 -9.703 1 83.62 83 GLY B CA 1
ATOM 2019 C C . GLY B 1 83 ? 15.773 2.844 -10.883 1 83.62 83 GLY B C 1
ATOM 2020 O O . GLY B 1 83 ? 15.039 2.674 -11.859 1 83.62 83 GLY B O 1
ATOM 2021 N N . ASP B 1 84 ? 17 2.484 -10.836 1 91.12 84 ASP B N 1
ATOM 2022 C CA . ASP B 1 84 ? 17.516 1.609 -11.883 1 91.12 84 ASP B CA 1
ATOM 2023 C C . ASP B 1 84 ? 17.391 0.141 -11.484 1 91.12 84 ASP B C 1
ATOM 2025 O O . ASP B 1 84 ? 18.391 -0.537 -11.25 1 91.12 84 ASP B O 1
ATOM 2029 N N . VAL B 1 85 ? 16.281 -0.319 -11.375 1 97.06 85 VAL B N 1
ATOM 2030 C CA . VAL B 1 85 ? 15.953 -1.696 -11.016 1 97.06 85 VAL B CA 1
ATOM 2031 C C . VAL B 1 85 ? 15.211 -2.371 -12.164 1 97.06 85 VAL B C 1
ATOM 2033 O O . VAL B 1 85 ? 14.32 -1.775 -12.773 1 97.06 85 VAL B O 1
ATOM 2036 N N . LYS B 1 86 ? 15.602 -3.551 -12.508 1 96.12 86 LYS B N 1
ATOM 2037 C CA . LYS B 1 86 ? 14.977 -4.34 -13.562 1 96.12 86 LYS B CA 1
ATOM 2038 C C . LYS B 1 86 ? 14.5 -5.688 -13.031 1 96.12 86 LYS B C 1
ATOM 2040 O O . LYS B 1 86 ? 15.125 -6.266 -12.133 1 96.12 86 LYS B O 1
ATOM 2045 N N . LEU B 1 87 ? 13.469 -6.18 -13.547 1 97.56 87 LEU B N 1
ATOM 2046 C CA . LEU B 1 87 ? 12.961 -7.52 -13.289 1 97.56 87 LEU B CA 1
ATOM 2047 C C . LEU B 1 87 ? 12.898 -8.336 -14.578 1 97.56 87 LEU B C 1
ATOM 2049 O O . LEU B 1 87 ? 12.164 -7.98 -15.508 1 97.56 87 LEU B O 1
ATOM 2053 N N . ILE B 1 88 ? 13.68 -9.328 -14.664 1 96.5 88 ILE B N 1
ATOM 2054 C CA . ILE B 1 88 ? 13.758 -10.164 -15.859 1 96.5 88 ILE B CA 1
ATOM 2055 C C . ILE B 1 88 ? 13.102 -11.516 -15.594 1 96.5 88 ILE B C 1
ATOM 2057 O O . ILE B 1 88 ? 13.539 -12.266 -14.719 1 96.5 88 ILE B O 1
ATOM 2061 N N . MET B 1 89 ? 12.102 -11.82 -16.312 1 94.75 89 MET B N 1
ATOM 2062 C CA . MET B 1 89 ? 11.414 -13.102 -16.188 1 94.75 89 MET B CA 1
ATOM 2063 C C . MET B 1 89 ? 12.023 -14.141 -17.125 1 94.75 89 MET B C 1
ATOM 2065 O O . MET B 1 89 ? 12.367 -13.82 -18.266 1 94.75 89 MET B O 1
ATOM 2069 N N . GLU B 1 90 ? 12.203 -15.297 -16.578 1 92.94 90 GLU B N 1
ATOM 2070 C CA . GLU B 1 90 ? 12.883 -16.359 -17.312 1 92.94 90 GLU B CA 1
ATOM 2071 C C . GLU B 1 90 ? 12.18 -17.703 -17.125 1 92.94 90 GLU B C 1
ATOM 2073 O O . GLU B 1 90 ? 11.531 -17.938 -16.109 1 92.94 90 GLU B O 1
ATOM 2078 N N . GLY B 1 91 ? 12.312 -18.484 -18.234 1 90.81 91 GLY B N 1
ATOM 2079 C CA . GLY B 1 91 ? 11.82 -19.844 -18.141 1 90.81 91 GLY B CA 1
ATOM 2080 C C . GLY B 1 91 ? 10.32 -19.953 -18.391 1 90.81 91 GLY B C 1
ATOM 2081 O O . GLY B 1 91 ? 9.664 -18.953 -18.672 1 90.81 91 GLY B O 1
ATOM 2082 N N . LEU B 1 92 ? 9.836 -21.219 -18.422 1 87.06 92 LEU B N 1
ATOM 2083 C CA . LEU B 1 92 ? 8.414 -21.5 -18.609 1 87.06 92 LEU B CA 1
ATOM 2084 C C . LEU B 1 92 ? 7.871 -22.359 -17.469 1 87.06 92 LEU B C 1
ATOM 2086 O O . LEU B 1 92 ? 8.484 -23.344 -17.094 1 87.06 92 LEU B O 1
ATOM 2090 N N . SER B 1 93 ? 6.855 -21.812 -16.875 1 87.62 93 SER B N 1
ATOM 2091 C CA . SER B 1 93 ? 6.219 -22.531 -15.773 1 87.62 93 SER B CA 1
ATOM 2092 C C . SER B 1 93 ? 5.055 -23.391 -16.266 1 87.62 93 SER B C 1
ATOM 2094 O O . SER B 1 93 ? 4.363 -23.016 -17.219 1 87.62 93 SER B O 1
ATOM 2096 N N . GLU B 1 94 ? 4.793 -24.484 -15.617 1 85.88 94 GLU B N 1
ATOM 2097 C CA . GLU B 1 94 ? 3.66 -25.328 -15.953 1 85.88 94 GLU B CA 1
ATOM 2098 C C . GLU B 1 94 ? 2.336 -24.609 -15.727 1 85.88 94 GLU B C 1
ATOM 2100 O O . GLU B 1 94 ? 1.349 -24.875 -16.406 1 85.88 94 GLU B O 1
ATOM 2105 N N . SER B 1 95 ? 2.338 -23.719 -14.742 1 81.44 95 SER B N 1
ATOM 2106 C CA . SER B 1 95 ? 1.13 -23 -14.383 1 81.44 95 SER B CA 1
ATOM 2107 C C . SER B 1 95 ? 0.962 -21.75 -15.242 1 81.44 95 SER B C 1
ATOM 2109 O O . SER B 1 95 ? -0.021 -21.016 -15.094 1 81.44 95 SER B O 1
ATOM 2111 N N . GLY B 1 96 ? 1.917 -21.547 -16.156 1 81.38 96 GLY B N 1
ATOM 2112 C CA . GLY B 1 96 ? 1.864 -20.359 -17 1 81.38 96 GLY B CA 1
ATOM 2113 C C . GLY B 1 96 ? 2.859 -19.297 -16.578 1 81.38 96 GLY B C 1
ATOM 2114 O O . GLY B 1 96 ? 3.234 -19.203 -15.414 1 81.38 96 GLY B O 1
ATOM 2115 N N . GLY B 1 97 ? 3.316 -18.656 -17.578 1 84.56 97 GLY B N 1
ATOM 2116 C CA . GLY B 1 97 ? 4.258 -17.578 -17.312 1 84.56 97 GLY B CA 1
ATOM 2117 C C . GLY B 1 97 ? 5.668 -18.062 -17.047 1 84.56 97 GLY B C 1
ATOM 2118 O O . GLY B 1 97 ? 6.047 -19.141 -17.484 1 84.56 97 GLY B O 1
ATOM 2119 N N . ALA B 1 98 ? 6.414 -17.281 -16.391 1 92.62 98 ALA B N 1
ATOM 2120 C CA . ALA B 1 98 ? 7.828 -17.562 -16.141 1 92.62 98 ALA B CA 1
ATOM 2121 C C . ALA B 1 98 ? 8 -18.469 -14.914 1 92.62 98 ALA B C 1
ATOM 2123 O O . ALA B 1 98 ? 7.203 -18.406 -13.977 1 92.62 98 ALA B O 1
ATOM 2124 N N . SER B 1 99 ? 8.992 -19.344 -14.922 1 95.19 99 SER B N 1
ATOM 2125 C CA . SER B 1 99 ? 9.273 -20.219 -13.789 1 95.19 99 SER B CA 1
ATOM 2126 C C . SER B 1 99 ? 10.148 -19.516 -12.758 1 95.19 99 SER B C 1
ATOM 2128 O O . SER B 1 99 ? 10.242 -19.969 -11.609 1 95.19 99 SER B O 1
ATOM 2130 N N . CYS B 1 100 ? 10.82 -18.469 -13.148 1 97.12 100 CYS B N 1
ATOM 2131 C CA . CYS B 1 100 ? 11.656 -17.688 -12.234 1 97.12 100 CYS B CA 1
ATOM 2132 C C . CYS B 1 100 ? 11.852 -16.266 -12.75 1 97.12 100 CYS B C 1
ATOM 2134 O O . CYS B 1 100 ? 11.398 -15.93 -13.844 1 97.12 100 CYS B O 1
ATOM 2136 N N . ALA B 1 101 ? 12.438 -15.445 -11.906 1 97.62 101 ALA B N 1
ATOM 2137 C CA . ALA B 1 101 ? 12.758 -14.07 -12.266 1 97.62 101 ALA B CA 1
ATOM 2138 C C . ALA B 1 101 ? 14.055 -13.617 -11.602 1 97.62 101 ALA B C 1
ATOM 2140 O O . ALA B 1 101 ? 14.523 -14.25 -10.648 1 97.62 101 ALA B O 1
ATOM 2141 N N . LYS B 1 102 ? 14.648 -12.602 -12.156 1 97.62 102 LYS B N 1
ATOM 2142 C CA . LYS B 1 102 ? 15.844 -11.977 -11.586 1 97.62 102 LYS B CA 1
ATOM 2143 C C . LYS B 1 102 ? 15.617 -10.484 -11.344 1 97.62 102 LYS B C 1
ATOM 2145 O O . LYS B 1 102 ? 15.203 -9.766 -12.25 1 97.62 102 LYS B O 1
ATOM 2150 N N . LEU B 1 103 ? 15.773 -10.086 -10.148 1 98.25 103 LEU B N 1
ATOM 2151 C CA . LEU B 1 103 ? 15.758 -8.672 -9.812 1 98.25 103 LEU B CA 1
ATOM 2152 C C . LEU B 1 103 ? 17.156 -8.078 -9.875 1 98.25 103 LEU B C 1
ATOM 2154 O O . LEU B 1 103 ? 18.047 -8.484 -9.117 1 98.25 103 LEU B O 1
ATOM 2158 N N . LEU B 1 104 ? 17.391 -7.137 -10.812 1 97.31 104 LEU B N 1
ATOM 2159 C CA . LEU B 1 104 ? 18.688 -6.484 -11.016 1 97.31 104 LEU B CA 1
ATOM 2160 C C . LEU B 1 104 ? 18.656 -5.043 -10.523 1 97.31 104 LEU B C 1
ATOM 2162 O O . LEU B 1 104 ? 17.672 -4.332 -10.734 1 97.31 104 LEU B O 1
ATOM 2166 N N . ALA B 1 105 ? 19.656 -4.688 -9.836 1 96.94 105 ALA B N 1
ATOM 2167 C CA . ALA B 1 105 ? 19.734 -3.32 -9.328 1 96.94 105 ALA B CA 1
ATOM 2168 C C . ALA B 1 105 ? 21.188 -2.818 -9.32 1 96.94 105 ALA B C 1
ATOM 2170 O O . ALA B 1 105 ? 22.125 -3.604 -9.148 1 96.94 105 ALA B O 1
ATOM 2171 N N . GLN B 1 106 ? 21.297 -1.56 -9.492 1 94.69 106 GLN B N 1
ATOM 2172 C CA . GLN B 1 106 ? 22.609 -0.911 -9.453 1 94.69 106 GLN B CA 1
ATOM 2173 C C . GLN B 1 106 ? 22.5 0.516 -8.922 1 94.69 106 GLN B C 1
ATOM 2175 O O . GLN B 1 106 ? 21.609 1.271 -9.336 1 94.69 106 GLN B O 1
ATOM 2180 N N . LYS B 1 107 ? 23.422 0.797 -8.047 1 93.25 107 LYS B N 1
ATOM 2181 C CA . LYS B 1 107 ? 23.422 2.119 -7.43 1 93.25 107 LYS B CA 1
ATOM 2182 C C . LYS B 1 107 ? 23.625 3.215 -8.469 1 93.25 107 LYS B C 1
ATOM 2184 O O . LYS B 1 107 ? 22.969 4.262 -8.414 1 93.25 107 LYS B O 1
ATOM 2189 N N . ALA B 1 108 ? 24.516 3.047 -9.391 1 92.75 108 ALA B N 1
ATOM 2190 C CA . ALA B 1 108 ? 24.844 3.979 -10.469 1 92.75 108 ALA B CA 1
ATOM 2191 C C . ALA B 1 108 ? 25.531 3.26 -11.633 1 92.75 108 ALA B C 1
ATOM 2193 O O . ALA B 1 108 ? 26.016 2.139 -11.477 1 92.75 108 ALA B O 1
ATOM 2194 N N . LYS B 1 109 ? 25.438 4.031 -12.742 1 90.44 109 LYS B N 1
ATOM 2195 C CA . LYS B 1 109 ? 26.094 3.471 -13.914 1 90.44 109 LYS B CA 1
ATOM 2196 C C . LYS B 1 109 ? 27.547 3.135 -13.609 1 90.44 109 LYS B C 1
ATOM 2198 O O . LYS B 1 109 ? 28.266 3.93 -12.984 1 90.44 109 LYS B O 1
ATOM 2203 N N . GLY B 1 110 ? 28.031 2 -14.016 1 90.19 110 GLY B N 1
ATOM 2204 C CA . GLY B 1 110 ? 29.406 1.6 -13.836 1 90.19 110 GLY B CA 1
ATOM 2205 C C . GLY B 1 110 ? 29.672 0.939 -12.492 1 90.19 110 GLY B C 1
ATOM 2206 O O . GLY B 1 110 ? 30.75 0.381 -12.273 1 90.19 110 GLY B O 1
ATOM 2207 N N . MET B 1 111 ? 28.719 0.967 -11.562 1 92.56 111 MET B N 1
ATOM 2208 C CA . MET B 1 111 ? 28.875 0.34 -10.25 1 92.56 111 MET B CA 1
ATOM 2209 C C . MET B 1 111 ? 28.453 -1.128 -10.297 1 92.56 111 MET B C 1
ATOM 2211 O O . MET B 1 111 ? 27.781 -1.555 -11.234 1 92.56 111 MET B O 1
ATOM 2215 N N . PRO B 1 112 ? 28.922 -1.86 -9.359 1 93.62 112 PRO B N 1
ATOM 2216 C CA . PRO B 1 112 ? 28.578 -3.285 -9.344 1 93.62 112 PRO B CA 1
ATOM 2217 C C . PRO B 1 112 ? 27.078 -3.537 -9.406 1 93.62 112 PRO B C 1
ATOM 2219 O O . PRO B 1 112 ? 26.312 -2.838 -8.75 1 93.62 112 PRO B O 1
ATOM 2222 N N . ARG B 1 113 ? 26.766 -4.523 -10.195 1 94.94 113 ARG B N 1
ATOM 2223 C CA . ARG B 1 113 ? 25.359 -4.891 -10.367 1 94.94 113 ARG B CA 1
ATOM 2224 C C . ARG B 1 113 ? 24.953 -5.984 -9.383 1 94.94 113 ARG B C 1
ATOM 2226 O O . ARG B 1 113 ? 25.656 -6.98 -9.227 1 94.94 113 ARG B O 1
ATOM 2233 N N . ILE B 1 114 ? 23.844 -5.812 -8.703 1 96.06 114 ILE B N 1
ATOM 2234 C CA . ILE B 1 114 ? 23.25 -6.816 -7.828 1 96.06 114 ILE B CA 1
ATOM 2235 C C . ILE B 1 114 ? 22.219 -7.633 -8.602 1 96.06 114 ILE B C 1
ATOM 2237 O O . ILE B 1 114 ? 21.406 -7.078 -9.352 1 96.06 114 ILE B O 1
ATOM 2241 N N . SER B 1 115 ? 22.312 -8.914 -8.445 1 96.44 115 SER B N 1
ATOM 2242 C CA . SER B 1 115 ? 21.359 -9.812 -9.078 1 96.44 115 SER B CA 1
ATOM 2243 C C . SER B 1 115 ? 20.75 -10.773 -8.055 1 96.44 115 SER B C 1
ATOM 2245 O O . SER B 1 115 ? 21.453 -11.57 -7.441 1 96.44 115 SER B O 1
ATOM 2247 N N . LEU B 1 116 ? 19.469 -10.711 -7.852 1 97.31 116 LEU B N 1
ATOM 2248 C CA . LEU B 1 116 ? 18.75 -11.602 -6.949 1 97.31 116 LEU B CA 1
ATOM 2249 C C . LEU B 1 116 ? 17.828 -12.531 -7.723 1 97.31 116 LEU B C 1
ATOM 2251 O O . LEU B 1 116 ? 16.875 -12.078 -8.383 1 97.31 116 LEU B O 1
ATOM 2255 N N . SER B 1 117 ? 18.062 -13.789 -7.656 1 97.38 117 SER B N 1
ATOM 2256 C CA . SER B 1 117 ? 17.219 -14.789 -8.312 1 97.38 117 SER B CA 1
ATOM 2257 C C . SER B 1 117 ? 16 -15.125 -7.461 1 97.38 117 SER B C 1
ATOM 2259 O O . SER B 1 117 ? 16.141 -15.469 -6.285 1 97.38 117 SER B O 1
ATOM 2261 N N . LEU B 1 118 ? 14.875 -15.07 -8.086 1 98.56 118 LEU B N 1
ATOM 2262 C CA . LEU B 1 118 ? 13.609 -15.312 -7.391 1 98.56 118 LEU B CA 1
ATOM 2263 C C . LEU B 1 118 ? 12.891 -16.516 -7.98 1 98.56 118 LEU B C 1
ATOM 2265 O O . LEU B 1 118 ? 12.867 -16.703 -9.203 1 98.56 118 LEU B O 1
ATOM 2269 N N . GLY B 1 119 ? 12.32 -17.266 -7.133 1 97.69 119 GLY B N 1
ATOM 2270 C CA . GLY B 1 119 ? 11.531 -18.406 -7.578 1 97.69 119 GLY B CA 1
ATOM 2271 C C . GLY B 1 119 ? 10.047 -18.125 -7.668 1 97.69 119 GLY B C 1
ATOM 2272 O O . GLY B 1 119 ? 9.523 -17.312 -6.891 1 97.69 119 GLY B O 1
ATOM 2273 N N . LYS B 1 120 ? 9.414 -18.859 -8.523 1 97.12 120 LYS B N 1
ATOM 2274 C CA . LYS B 1 120 ? 7.98 -18.641 -8.719 1 97.12 120 LYS B CA 1
ATOM 2275 C C . LYS B 1 120 ? 7.172 -19.25 -7.578 1 97.12 120 LYS B C 1
ATOM 2277 O O . LYS B 1 120 ? 7.461 -20.344 -7.117 1 97.12 120 LYS B O 1
ATOM 2282 N N . LEU B 1 121 ? 6.309 -18.484 -7.039 1 97.19 121 LEU B N 1
ATOM 2283 C CA . LEU B 1 121 ? 5.297 -19 -6.117 1 97.19 121 LEU B CA 1
ATOM 2284 C C . LEU B 1 121 ? 4.016 -19.344 -6.859 1 97.19 121 LEU B C 1
ATOM 2286 O O . LEU B 1 121 ? 3.635 -18.656 -7.812 1 97.19 121 LEU B O 1
ATOM 2290 N N . VAL B 1 122 ? 3.35 -20.422 -6.426 1 94.56 122 VAL B N 1
ATOM 2291 C CA . VAL B 1 122 ? 2.123 -20.828 -7.109 1 94.56 122 VAL B CA 1
ATOM 2292 C C . VAL B 1 122 ? 1.014 -21.047 -6.086 1 94.56 122 VAL B C 1
ATOM 2294 O O . VAL B 1 122 ? 1.284 -21.203 -4.891 1 94.56 122 VAL B O 1
ATOM 2297 N N . ASP B 1 123 ? -0.171 -20.906 -6.527 1 91.56 123 ASP B N 1
ATOM 2298 C CA . ASP B 1 123 ? -1.375 -21.266 -5.781 1 91.56 123 ASP B CA 1
ATOM 2299 C C . ASP B 1 123 ? -1.425 -20.547 -4.438 1 91.56 123 ASP B C 1
ATOM 2301 O O . ASP B 1 123 ? -1.297 -19.328 -4.379 1 91.56 123 ASP B O 1
ATOM 2305 N N . VAL B 1 124 ? -1.529 -21.281 -3.383 1 92.62 124 VAL B N 1
ATOM 2306 C CA . VAL B 1 124 ? -1.776 -20.719 -2.061 1 92.62 124 VAL B CA 1
ATOM 2307 C C . VAL B 1 124 ? -0.58 -19.875 -1.629 1 92.62 124 VAL B C 1
ATOM 2309 O O . VAL B 1 124 ? -0.749 -18.812 -1.038 1 92.62 124 VAL B O 1
ATOM 2312 N N . ALA B 1 125 ? 0.569 -20.344 -1.9 1 95.94 125 ALA 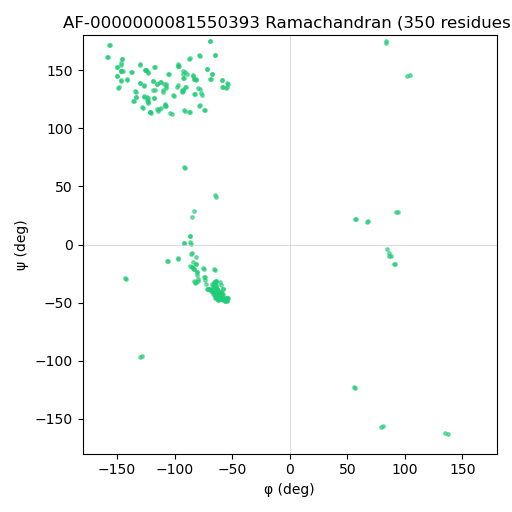B N 1
ATOM 2313 C CA . ALA B 1 125 ? 1.768 -19.594 -1.525 1 95.94 125 ALA B CA 1
ATOM 2314 C C . ALA B 1 125 ? 1.81 -18.25 -2.221 1 95.94 125 ALA B C 1
ATOM 2316 O O . ALA B 1 125 ? 2.184 -17.234 -1.611 1 95.94 125 ALA B O 1
ATOM 2317 N N . ALA B 1 126 ? 1.475 -18.234 -3.518 1 95.69 126 ALA B N 1
ATOM 2318 C CA . ALA B 1 126 ? 1.438 -16.984 -4.27 1 95.69 126 ALA B CA 1
ATOM 2319 C C . ALA B 1 126 ? 0.391 -16.031 -3.697 1 95.69 126 ALA B C 1
ATOM 2321 O O . ALA B 1 126 ? 0.654 -14.844 -3.527 1 95.69 126 ALA B O 1
ATOM 2322 N N . ARG B 1 127 ? -0.735 -16.547 -3.393 1 93.81 127 ARG B N 1
ATOM 2323 C CA . ARG B 1 127 ? -1.814 -15.727 -2.848 1 93.81 127 ARG B CA 1
ATOM 2324 C C . ARG B 1 127 ? -1.425 -15.133 -1.5 1 93.81 127 ARG B C 1
ATOM 2326 O O . ARG B 1 127 ? -1.675 -13.953 -1.239 1 93.81 127 ARG B O 1
ATOM 2333 N N . GLU B 1 128 ? -0.796 -15.93 -0.672 1 96 128 GLU B N 1
ATOM 2334 C CA . GLU B 1 128 ? -0.344 -15.461 0.636 1 96 128 GLU B CA 1
ATOM 2335 C C . GLU B 1 128 ? 0.707 -14.367 0.5 1 96 128 GLU B C 1
ATOM 2337 O O . GLU B 1 128 ? 0.68 -13.383 1.24 1 96 128 GLU B O 1
ATOM 2342 N N . ALA B 1 129 ? 1.563 -14.562 -0.395 1 97.12 129 ALA B N 1
ATOM 2343 C CA . ALA B 1 129 ? 2.615 -13.57 -0.617 1 97.12 129 ALA B CA 1
ATOM 2344 C C . ALA B 1 129 ? 2.029 -12.242 -1.084 1 97.12 129 ALA B C 1
ATOM 2346 O O . ALA B 1 129 ? 2.438 -11.18 -0.616 1 97.12 129 ALA B O 1
ATOM 2347 N N . MET B 1 130 ? 1.083 -12.305 -2.004 1 97.44 130 MET B N 1
ATOM 2348 C CA . MET B 1 130 ? 0.43 -11.094 -2.496 1 97.44 130 MET B CA 1
ATOM 2349 C C . MET B 1 130 ? -0.323 -10.383 -1.373 1 97.44 130 MET B C 1
ATOM 2351 O O . MET B 1 130 ? -0.251 -9.164 -1.243 1 97.44 130 MET B O 1
ATOM 2355 N N . ALA B 1 131 ? -0.993 -11.18 -0.591 1 96.56 131 ALA B N 1
ATOM 2356 C CA . ALA B 1 131 ? -1.743 -10.633 0.535 1 96.56 131 ALA B CA 1
ATOM 2357 C C . ALA B 1 131 ? -0.812 -9.945 1.531 1 96.56 131 ALA B C 1
ATOM 2359 O O . ALA B 1 131 ? -1.062 -8.812 1.948 1 96.56 131 ALA B O 1
ATOM 2360 N N . ASN B 1 132 ? 0.219 -10.609 1.845 1 96.12 132 ASN B N 1
ATOM 2361 C CA . ASN B 1 132 ? 1.182 -10.07 2.801 1 96.12 132 ASN B CA 1
ATOM 2362 C C . ASN B 1 132 ? 1.817 -8.781 2.291 1 96.12 132 ASN B C 1
ATOM 2364 O O . ASN B 1 132 ? 1.98 -7.824 3.049 1 96.12 132 ASN B O 1
ATOM 2368 N N . LEU B 1 133 ? 2.16 -8.789 1.052 1 97.94 133 LEU B N 1
ATOM 2369 C CA . LEU B 1 133 ? 2.754 -7.586 0.474 1 97.94 133 LEU B CA 1
ATOM 2370 C C . LEU B 1 133 ? 1.783 -6.41 0.546 1 97.94 133 LEU B C 1
ATOM 2372 O O . LEU B 1 133 ? 2.18 -5.289 0.875 1 97.94 133 LEU B O 1
ATOM 2376 N N . SER B 1 134 ? 0.53 -6.629 0.282 1 98.06 134 SER B N 1
ATOM 2377 C CA . SER B 1 134 ? -0.484 -5.582 0.324 1 98.06 134 SER B CA 1
ATOM 2378 C C . SER B 1 134 ? -0.656 -5.035 1.736 1 98.06 134 SER B C 1
ATOM 2380 O O . SER B 1 134 ? -0.759 -3.82 1.93 1 98.06 134 SER B O 1
ATOM 2382 N N . LEU B 1 135 ? -0.645 -5.922 2.662 1 97.25 135 LEU B N 1
ATOM 2383 C CA . LEU B 1 135 ? -0.784 -5.496 4.051 1 97.25 135 LEU B CA 1
ATOM 2384 C C . LEU B 1 135 ? 0.443 -4.711 4.504 1 97.25 135 LEU B C 1
ATOM 2386 O O . LEU B 1 135 ? 0.324 -3.748 5.266 1 97.25 135 LEU B O 1
ATOM 2390 N N . GLU B 1 136 ? 1.557 -5.125 4.059 1 97.12 136 GLU B N 1
ATOM 2391 C CA . GLU B 1 136 ? 2.773 -4.387 4.375 1 97.12 136 GLU B CA 1
ATOM 2392 C C . GLU B 1 136 ? 2.76 -3 3.736 1 97.12 136 GLU B C 1
ATOM 2394 O O . GLU B 1 136 ? 3.23 -2.029 4.336 1 97.12 136 GLU B O 1
ATOM 2399 N N . LEU B 1 137 ? 2.305 -2.918 2.492 1 98.25 137 LEU B N 1
ATOM 2400 C CA . LEU B 1 137 ? 2.137 -1.625 1.84 1 98.25 137 LEU B CA 1
ATOM 2401 C C . LEU B 1 137 ? 1.262 -0.701 2.682 1 98.25 137 LEU B C 1
ATOM 2403 O O . LEU B 1 137 ? 1.606 0.464 2.895 1 98.25 137 LEU B O 1
ATOM 2407 N N . TYR B 1 138 ? 0.19 -1.237 3.148 1 98.19 138 TYR B N 1
ATOM 2408 C CA . TYR B 1 138 ? -0.722 -0.434 3.953 1 98.19 138 TYR B CA 1
ATOM 2409 C C . TYR B 1 138 ? -0.039 0.056 5.227 1 98.19 138 TYR B C 1
ATOM 2411 O O . TYR B 1 138 ? -0.165 1.226 5.594 1 98.19 138 TYR B O 1
ATOM 2419 N N . LYS B 1 139 ? 0.603 -0.865 5.875 1 97.62 139 LYS B N 1
ATOM 2420 C CA . LYS B 1 139 ? 1.312 -0.519 7.102 1 97.62 139 LYS B CA 1
ATOM 2421 C C . LYS B 1 139 ? 2.324 0.597 6.855 1 97.62 139 LYS B C 1
ATOM 2423 O O . LYS B 1 139 ? 2.396 1.557 7.629 1 97.62 139 LYS B O 1
ATOM 2428 N N . GLU B 1 140 ? 3.121 0.444 5.836 1 97.62 140 GLU B N 1
ATOM 2429 C CA . GLU B 1 140 ? 4.125 1.453 5.508 1 97.62 140 GLU B CA 1
ATOM 2430 C C . GLU B 1 140 ? 3.471 2.795 5.188 1 97.62 140 GLU B C 1
ATOM 2432 O O . GLU B 1 140 ? 3.959 3.846 5.609 1 97.62 140 GLU B O 1
ATOM 2437 N N . LEU B 1 141 ? 2.402 2.764 4.43 1 98 141 LEU B N 1
ATOM 2438 C CA . LEU B 1 141 ? 1.676 3.986 4.105 1 98 141 LEU B CA 1
ATOM 2439 C C . LEU B 1 141 ? 1.279 4.734 5.375 1 98 141 LEU B C 1
ATOM 2441 O O . LEU B 1 141 ? 1.509 5.941 5.484 1 98 141 LEU B O 1
ATOM 2445 N N . LYS B 1 142 ? 0.72 3.977 6.293 1 97 142 LYS B N 1
ATOM 2446 C CA . LYS B 1 142 ? 0.271 4.609 7.531 1 97 142 LYS B CA 1
ATOM 2447 C C . LYS B 1 142 ? 1.451 5.172 8.32 1 97 142 LYS B C 1
ATOM 2449 O O . LYS B 1 142 ? 1.344 6.234 8.93 1 97 142 LYS B O 1
ATOM 2454 N N . GLU B 1 143 ? 2.52 4.488 8.297 1 97.12 143 GLU B N 1
ATOM 2455 C CA . GLU B 1 143 ? 3.715 4.961 8.984 1 97.12 143 GLU B CA 1
ATOM 2456 C C . GLU B 1 143 ? 4.238 6.254 8.367 1 97.12 143 GLU B C 1
ATOM 2458 O O . GLU B 1 143 ? 4.582 7.195 9.078 1 97.12 143 GLU B O 1
ATOM 2463 N N . VAL B 1 144 ? 4.309 6.273 7.082 1 97.62 144 VAL B N 1
ATOM 2464 C CA . VAL B 1 144 ? 4.816 7.457 6.395 1 97.62 144 VAL B CA 1
ATOM 2465 C C . VAL B 1 144 ? 3.848 8.625 6.59 1 97.62 144 VAL B C 1
ATOM 2467 O O . VAL B 1 144 ? 4.27 9.773 6.746 1 97.62 144 VAL B O 1
ATOM 2470 N N . GLN B 1 145 ? 2.555 8.359 6.555 1 97.25 145 GLN B N 1
ATOM 2471 C CA . GLN B 1 145 ? 1.563 9.391 6.828 1 97.25 145 GLN B CA 1
ATOM 2472 C C . GLN B 1 145 ? 1.763 10 8.211 1 97.25 145 GLN B C 1
ATOM 2474 O O . GLN B 1 145 ? 1.654 11.211 8.391 1 97.25 145 GLN B O 1
ATOM 2479 N N . SER B 1 146 ? 2.018 9.172 9.141 1 97.31 146 SER B N 1
ATOM 2480 C CA . SER B 1 146 ? 2.275 9.641 10.5 1 97.31 146 SER B CA 1
ATOM 2481 C C . SER B 1 146 ? 3.521 10.508 10.555 1 97.31 146 SER B C 1
ATOM 2483 O O . SER B 1 146 ? 3.525 11.555 11.211 1 97.31 146 SER B O 1
ATOM 2485 N N . SER B 1 147 ? 4.562 10.086 9.922 1 97.19 147 SER B N 1
ATOM 2486 C CA . SER B 1 147 ? 5.793 10.867 9.859 1 97.19 147 SER B CA 1
ATOM 2487 C C . SER B 1 147 ? 5.551 12.227 9.203 1 97.19 147 SER B C 1
ATOM 2489 O O . SER B 1 147 ? 6.098 13.242 9.648 1 97.19 147 SER B O 1
ATOM 2491 N N . LEU B 1 148 ? 4.766 12.234 8.172 1 97.88 148 LEU B N 1
ATOM 2492 C CA . LEU B 1 148 ? 4.441 13.484 7.488 1 97.88 148 LEU B CA 1
ATOM 2493 C C . LEU B 1 148 ? 3.707 14.438 8.422 1 97.88 148 LEU B C 1
ATOM 2495 O O . LEU B 1 148 ? 4.027 15.633 8.477 1 97.88 148 LEU B O 1
ATOM 2499 N N . THR B 1 149 ? 2.752 13.922 9.117 1 97.5 149 THR B N 1
ATOM 2500 C CA . THR B 1 149 ? 1.994 14.734 10.062 1 97.5 149 THR B CA 1
ATOM 2501 C C . THR B 1 149 ? 2.92 15.359 11.102 1 97.5 149 THR B C 1
ATOM 2503 O O . THR B 1 149 ? 2.805 16.547 11.406 1 97.5 149 THR B O 1
ATOM 2506 N N . LYS B 1 150 ? 3.826 14.648 11.656 1 97.5 150 LYS B N 1
ATOM 2507 C CA . LYS B 1 150 ? 4.793 15.156 12.625 1 97.5 150 LYS B CA 1
ATOM 2508 C C . LYS B 1 150 ? 5.672 16.25 12.016 1 97.5 150 LYS B C 1
ATOM 2510 O O . LYS B 1 150 ? 5.926 17.266 12.648 1 97.5 150 LYS B O 1
ATOM 2515 N N . GLU B 1 151 ? 6.094 15.93 10.805 1 97.31 151 GLU B N 1
ATOM 2516 C CA . GLU B 1 151 ? 6.949 16.891 10.117 1 97.31 151 GLU B CA 1
ATOM 2517 C C . GLU B 1 151 ? 6.203 18.203 9.852 1 97.31 151 GLU B C 1
ATOM 2519 O O . GLU B 1 151 ? 6.77 19.281 9.984 1 97.31 151 GLU B O 1
ATOM 2524 N N . GLN B 1 152 ? 4.945 18.094 9.484 1 97.56 152 GLN B N 1
ATOM 2525 C CA . GLN B 1 152 ? 4.125 19.266 9.234 1 97.56 152 GLN B CA 1
ATOM 2526 C C . GLN B 1 152 ? 3.934 20.094 10.508 1 97.56 152 GLN B C 1
ATOM 2528 O O . GLN B 1 152 ? 3.949 21.312 10.469 1 97.56 152 GLN B O 1
ATOM 2533 N N . GLU B 1 153 ? 3.771 19.453 11.586 1 96.75 153 GLU B N 1
ATOM 2534 C CA . GLU B 1 153 ? 3.666 20.156 12.867 1 96.75 153 GLU B CA 1
ATOM 2535 C C . GLU B 1 153 ? 4.961 20.875 13.211 1 96.75 153 GLU B C 1
ATOM 2537 O O . GLU B 1 153 ? 4.934 22.016 13.688 1 96.75 153 GLU B O 1
ATOM 2542 N N . SER B 1 154 ? 6.055 20.266 13.016 1 95.25 154 SER B N 1
ATOM 2543 C CA . SER B 1 154 ? 7.359 20.891 13.242 1 95.25 154 SER B CA 1
ATOM 2544 C C . SER B 1 154 ? 7.539 22.125 12.367 1 95.25 154 SER B C 1
ATOM 2546 O O . SER B 1 154 ? 8 23.172 12.844 1 95.25 154 SER B O 1
ATOM 2548 N N . THR B 1 155 ? 7.164 21.953 11.102 1 96 155 THR B N 1
ATOM 2549 C CA . THR B 1 155 ? 7.266 23.062 10.164 1 96 155 THR B CA 1
ATOM 2550 C C . THR B 1 155 ? 6.391 24.234 10.617 1 96 155 THR B C 1
ATOM 2552 O O . THR B 1 155 ? 6.809 25.391 10.539 1 96 155 THR B O 1
ATOM 2555 N N . TYR B 1 156 ? 5.246 23.906 11.039 1 95.31 156 TYR B N 1
ATOM 2556 C CA . TYR B 1 156 ? 4.324 24.938 11.523 1 95.31 156 TYR B CA 1
ATOM 2557 C C . TYR B 1 156 ? 4.922 25.688 12.703 1 95.31 156 TYR B C 1
ATOM 2559 O O . TYR B 1 156 ? 4.883 26.922 12.742 1 95.31 156 TYR B O 1
ATOM 2567 N N . GLN B 1 157 ? 5.559 25.031 13.68 1 94.31 157 GLN B N 1
ATOM 2568 C CA . GLN B 1 157 ? 6.164 25.641 14.859 1 94.31 157 GLN B CA 1
ATOM 2569 C C . GLN B 1 157 ? 7.352 26.516 14.477 1 94.31 157 GLN B C 1
ATOM 2571 O O . GLN B 1 157 ? 7.523 27.609 15.023 1 94.31 157 GLN B O 1
ATOM 2576 N N . LEU B 1 158 ? 8.078 26.047 13.555 1 93.25 158 LEU B N 1
ATOM 2577 C CA . LEU B 1 158 ? 9.227 26.812 13.086 1 93.25 158 LEU B CA 1
ATOM 2578 C C . LEU B 1 158 ? 8.781 28.094 12.383 1 93.25 158 LEU B C 1
ATOM 2580 O O . LEU B 1 158 ? 9.414 29.141 12.531 1 93.25 158 LEU B O 1
ATOM 2584 N N . THR B 1 159 ? 7.734 27.938 11.648 1 93.75 159 THR B N 1
ATOM 2585 C CA . THR B 1 159 ? 7.195 29.109 10.953 1 93.75 159 THR B CA 1
ATOM 2586 C C . THR B 1 159 ? 6.73 30.156 11.953 1 93.75 159 THR B C 1
ATOM 2588 O O . THR B 1 159 ? 6.934 31.359 11.742 1 93.75 159 THR B O 1
ATOM 2591 N N . LYS B 1 160 ? 6.16 29.719 13 1 91.12 160 LYS B N 1
ATOM 2592 C CA . LYS B 1 160 ? 5.727 30.641 14.039 1 91.12 160 LYS B CA 1
ATOM 2593 C C . LYS B 1 160 ? 6.914 31.391 14.641 1 91.12 160 LYS B C 1
ATOM 2595 O O . LYS B 1 160 ? 6.832 32.594 14.906 1 91.12 160 LYS B O 1
ATOM 2600 N N . VAL B 1 161 ? 7.938 30.703 14.836 1 88.06 161 VAL B N 1
ATOM 2601 C CA . VAL B 1 161 ? 9.141 31.297 15.414 1 88.06 161 VAL B CA 1
ATOM 2602 C C . VAL B 1 161 ? 9.727 32.312 14.453 1 88.06 161 VAL B C 1
ATOM 2604 O O . VAL B 1 161 ? 10.094 33.438 14.859 1 88.06 161 VAL B O 1
ATOM 2607 N N . VAL B 1 162 ? 9.789 32.062 13.211 1 88.19 162 VAL B N 1
ATOM 2608 C CA . VAL B 1 162 ? 10.375 32.938 12.203 1 88.19 162 VAL B CA 1
ATOM 2609 C C . VAL B 1 1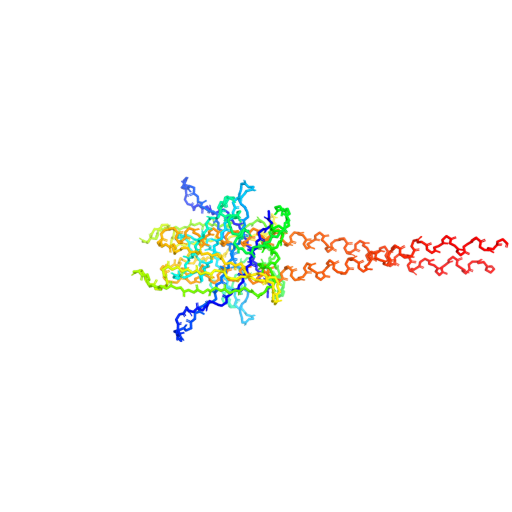62 ? 9.531 34.188 12.062 1 88.19 162 VAL B C 1
ATOM 2611 O O . VAL B 1 162 ? 10.07 35.312 11.992 1 88.19 162 VAL B O 1
ATOM 2614 N N . VAL B 1 163 ? 8.297 34.031 12.102 1 86.62 163 VAL B N 1
ATOM 2615 C CA . VAL B 1 163 ? 7.398 35.156 11.953 1 86.62 163 VAL B CA 1
ATOM 2616 C C . VAL B 1 163 ? 7.477 36.062 13.195 1 86.62 163 VAL B C 1
ATOM 2618 O O . VAL B 1 163 ? 7.473 37.281 13.094 1 86.62 163 VAL B O 1
ATOM 2621 N N . ALA B 1 164 ? 7.609 35.5 14.398 1 84.5 164 ALA B N 1
ATOM 2622 C CA . ALA B 1 164 ? 7.707 36.25 15.648 1 84.5 164 ALA B CA 1
ATOM 2623 C C . ALA B 1 164 ? 9 37.062 15.703 1 84.5 164 ALA B C 1
ATOM 2625 O O . ALA B 1 164 ? 9.023 38.188 16.219 1 84.5 164 ALA B O 1
ATOM 2626 N N . GLU B 1 165 ? 10.047 36.656 15.203 1 77.19 165 GLU B N 1
ATOM 2627 C CA . GLU B 1 165 ? 11.352 37.312 15.242 1 77.19 165 GLU B CA 1
ATOM 2628 C C . GLU B 1 165 ? 11.445 38.438 14.195 1 77.19 165 GLU B C 1
ATOM 2630 O O . GLU B 1 165 ? 12.188 39.406 14.375 1 77.19 165 GLU B O 1
ATOM 2635 N N . GLN B 1 166 ? 10.781 38.25 13.141 1 74 166 GLN B N 1
ATOM 2636 C CA . GLN B 1 166 ? 10.773 39.25 12.102 1 74 166 GLN B CA 1
ATOM 2637 C C . GLN B 1 166 ? 9.906 40.438 12.492 1 74 166 GLN B C 1
ATOM 2639 O O . GLN B 1 166 ? 10.164 41.562 12.062 1 74 166 GLN B O 1
ATOM 2644 N N . VAL B 1 167 ? 8.914 40.375 13.273 1 65.5 167 VAL B N 1
ATOM 2645 C CA . VAL B 1 167 ? 8.047 41.469 13.719 1 65.5 167 VAL B CA 1
ATOM 2646 C C . VAL B 1 167 ? 8.703 42.219 14.883 1 65.5 167 VAL B C 1
ATOM 2648 O O . VAL B 1 167 ? 8.586 43.438 15 1 65.5 167 VAL B O 1
ATOM 2651 N N . PHE B 1 168 ? 9.445 41.719 15.766 1 58.66 168 PHE B N 1
ATOM 2652 C CA . PHE B 1 168 ? 10.023 42.438 16.906 1 58.66 168 PHE B CA 1
ATOM 2653 C C . PHE B 1 168 ? 11.258 43.219 16.5 1 58.66 168 PHE B C 1
ATOM 2655 O O . PHE B 1 168 ? 11.695 44.125 17.219 1 58.66 168 PHE B O 1
ATOM 2662 N N . PRO B 1 169 ? 12.055 43.062 15.547 1 52.28 169 PRO B N 1
ATOM 2663 C CA . PRO B 1 169 ? 13.172 44 15.43 1 52.28 169 PRO B CA 1
ATOM 2664 C C . PRO B 1 169 ? 12.711 45.469 15.25 1 52.28 169 PRO B C 1
ATOM 2666 O O . PRO B 1 169 ? 13.422 46.375 15.641 1 52.28 169 PRO B O 1
ATOM 2669 N N . LEU B 1 170 ? 11.656 45.688 14.641 1 49.78 170 LEU B N 1
ATOM 2670 C CA . LEU B 1 170 ? 11.344 47.062 14.266 1 49.78 170 LEU B CA 1
ATOM 2671 C C . LEU B 1 170 ? 10.922 47.875 15.484 1 49.78 170 LEU B C 1
ATOM 2673 O O . LEU B 1 170 ? 11.109 49.094 15.523 1 49.78 170 LEU B O 1
ATOM 2677 N N . THR B 1 171 ? 10.32 47.344 16.5 1 48.53 171 THR B N 1
ATOM 2678 C CA . THR B 1 171 ? 9.812 48.219 17.562 1 48.53 171 THR B CA 1
ATOM 2679 C C . THR B 1 171 ? 10.922 48.562 18.547 1 48.53 171 THR B C 1
ATOM 2681 O O . THR B 1 171 ? 10.82 49.562 19.281 1 48.53 171 THR B O 1
ATOM 2684 N N . ALA B 1 172 ? 11.969 47.875 18.688 1 48.81 172 ALA B N 1
ATOM 2685 C CA . ALA B 1 172 ? 12.969 48.25 19.688 1 48.81 172 ALA B CA 1
ATOM 2686 C C . ALA B 1 172 ? 13.906 49.312 19.141 1 48.81 172 ALA B C 1
ATOM 2688 O O . ALA B 1 172 ? 14.555 50.031 19.906 1 48.81 172 ALA B O 1
ATOM 2689 N N . GLY B 1 173 ? 13.93 49.531 17.859 1 45.38 173 GLY B N 1
ATOM 2690 C CA . GLY B 1 173 ? 14.828 50.594 17.375 1 45.38 173 GLY B CA 1
ATOM 2691 C C . GLY B 1 173 ? 14.219 51.969 17.438 1 45.38 173 GLY B C 1
ATOM 2692 O O . GLY B 1 173 ? 14.891 52.969 17.125 1 45.38 173 GLY B O 1
ATOM 2693 N N . VAL B 1 174 ? 12.852 52.094 17.516 1 47.5 174 VAL B N 1
ATOM 2694 C CA . VAL B 1 174 ? 12.328 53.438 17.422 1 47.5 174 VAL B CA 1
ATOM 2695 C C . VAL B 1 174 ? 12.336 54.094 18.797 1 47.5 174 VAL B C 1
ATOM 2697 O O . VAL B 1 174 ? 11.977 55.25 18.953 1 47.5 174 VAL B O 1
ATOM 2700 N N . ILE B 1 175 ? 12.641 53.312 19.812 1 41.19 175 ILE B N 1
ATOM 2701 C CA . ILE B 1 175 ? 12.422 54.094 21.031 1 41.19 175 ILE B CA 1
ATOM 2702 C C . ILE B 1 175 ? 13.633 55 21.297 1 41.19 175 ILE B C 1
ATOM 2704 O O . ILE B 1 175 ? 13.633 55.781 22.25 1 41.19 175 ILE B O 1
ATOM 2708 N N . PHE B 1 176 ? 14.742 54.656 20.609 1 37.41 176 PHE B N 1
ATOM 2709 C CA . PHE B 1 176 ? 15.789 55.5 21.156 1 37.41 176 PHE B CA 1
ATOM 2710 C C . PHE B 1 176 ? 15.805 56.844 20.469 1 37.41 176 PHE B C 1
ATOM 2712 O O . PHE B 1 176 ? 16.625 57.719 20.797 1 37.41 176 PHE B O 1
ATOM 2719 N N . ASP B 1 177 ? 14.711 57.312 19.875 1 31.25 177 ASP B N 1
ATOM 2720 C CA . ASP B 1 177 ? 14.922 58.75 19.75 1 31.25 177 ASP B CA 1
ATOM 2721 C C . ASP B 1 177 ? 14.602 59.469 21.047 1 31.25 177 ASP B C 1
ATOM 2723 O O . ASP B 1 177 ? 13.641 59.125 21.75 1 31.25 177 ASP B O 1
#

pLDDT: mean 89.97, std 12.79, range [31.05, 98.62]

Secondary structure (DSSP, 8-state):
---EEEEEE-EESS-------EEEEEEEEETTTEEEEEEE-SSS-EEEEEE-HHHHHHHHHHHT--S-HHHHHHHHHHHHHSS-EEEEEES--TTSS-SEEEEEEESSTTSPEEEEEEEEP-HHHHHHHHHHHHHHHHHHHHHHHHHHHHHHHHHHHHHHHHHHHHHHHHHHTSTT-/---EEEEEE-EESS-------EEEEEEEEETTTEEEEEEE-SSS-EEEEEE-HHHHHHHHHHHT--S-HHHHHHHHHHHHHSS-EEEEEES--TTSS-SEEEEEEESSTTSPEEEEEEEEP-HHHHHHHHHHHHHHHHHHHHHHHHHHHHHHHHHHHHHHHHHHHHHHHHHHTSTT-

Solvent-accessible surface area (backbone atoms only — not comparable to full-atom values): 19101 Å² total; per-residue (Å²): 111,77,73,43,78,48,76,33,68,53,40,57,70,55,96,61,82,71,86,63,70,59,26,43,34,40,38,34,54,42,94,89,50,28,39,39,38,38,38,29,51,55,71,83,50,31,30,37,34,76,40,44,52,68,56,47,52,50,50,37,62,73,58,60,70,82,80,53,70,67,55,52,52,48,48,53,52,46,8,67,65,52,74,50,50,43,36,37,33,35,71,75,29,96,91,50,61,46,39,28,34,34,45,34,24,22,58,43,92,92,46,66,66,45,76,46,71,22,42,53,42,59,69,69,60,25,46,52,50,49,30,51,51,41,54,49,44,49,53,50,34,54,50,50,51,51,52,33,51,53,48,50,52,51,37,53,54,49,49,51,52,50,54,56,58,68,63,53,62,65,66,72,67,64,63,74,112,112,78,71,42,77,46,75,35,68,52,40,58,72,54,90,64,82,71,84,62,70,59,25,44,34,41,38,34,56,42,95,87,51,27,39,38,38,38,39,30,51,55,70,82,50,29,30,36,32,76,37,43,52,69,55,47,51,50,49,38,62,72,59,61,68,82,79,53,70,67,54,51,54,49,48,54,52,44,7,67,66,52,75,51,50,46,36,36,34,35,71,74,29,95,91,48,61,46,40,28,34,34,45,34,24,23,57,44,91,93,46,64,65,46,77,45,71,22,41,53,41,58,69,68,60,27,46,51,51,49,29,51,51,40,53,48,42,49,52,51,34,54,51,51,50,51,52,32,52,54,47,51,53,52,36,52,54,47,48,52,51,51,54,55,59,66,62,53,62,65,66,70,66,62,62,76,111

Radius of gyration: 26.16 Å; Cα contacts (8 Å, |Δi|>4): 584; chains: 2; bounding box: 67×84×51 Å

Nearest PDB structures (foldseek):
  8p26-assembly4_G  TM=9.405E-01  e=2.674E-14  Arabidopsis thaliana
  8p26-assembly5_J  TM=9.339E-01  e=3.526E-14  Arabidopsis thaliana
  8p26-assembly4_H  TM=9.357E-01  e=1.487E-13  Arabidopsis thaliana
  8p26-assembly2_D  TM=9.457E-01  e=3.809E-13  Arabidopsis thaliana
  8p26-assembly3_E  TM=9.510E-01  e=1.031E-12  Arabidopsis thaliana

Foldseek 3Di:
DDKDKDKAFAAEPDPDPDGDAIKIKIWDDDPPFKIKIWIDSLPFWIWIDIAGNVNLVVQCVVQVDDDDPVVSVVQVVLFRVQPAKYKYFDPADPSGGGQWIWIWTGNDPPHGIGIDIIGTDDDPRRNVVSVVVVVVVVVVVVVVVVVVVVVVVVVVVVVVVVVVVVVPPPPVVPPPD/DDKDKDKEFAAEPDPDPDGDAIKIKIWDDDPPFKIKIWIDSLPFWIWIDIAGNVNLVVQCVVQVDDDDPVVSVVQVVLFRVQPPKYKYFDPADPSGGGQWIWIWTGNDPPHGIGIDIIGTDDDPRRNVVSVVVVVVVVVVVVVVVVVVVVVVVVVVVVVVVVVVVVVPVVPVVPPPD

Organism: NCBI:txid168488

Sequence (354 aa):
MYPIFGKVMAEWSTTTTTPLPPFVFHVHGHGGTDLHVIATDFHSNTFQAIKTRQKLEDLRDDIGIVGSWSEFVDYITTSLKSGDVKLIMEGLSESGGASCAKLLAQKAKGMPRISLSLGKLVDVAAREAMANLSLELYKELKEVQSSLTKEQESTYQLTKVVVAEQVFPLTAGVIFDMYPIFGKVMAEWSTTTTTPLPPFVFHVHGHGGTDLHVIATDFHSNTFQAIKTRQKLEDLRDDIGIVGSWSEFVDYITTSLKSGDVKLIMEGLSESGGASCAKLLAQKAKGMPRISLSLGKLVDVAAREAMANLSLELYKELKEVQSSLTKEQESTYQLTKVVVAEQVFPLTAGVIFD